Protein AF-A0A2U1PI15-F1 (afdb_monomer_lite)

Foldseek 3Di:
DDDPPPPPQDFDDDDVVNVVVCQPLPDAPVRVCVVNVHDPVQVVVVCVVVVNQWGQHPVSDIWGPLPDQDWAWEQAPVVRDIDIDTLRDFPVRVVVVCCVVVVNDPQQKWKWFQDPPNVVGTDTDDHSSSSSVQQNVCVVVVRYTYIHIDGHDPPDGPLGDDLLVVDDLVLVVVVQPLPAAPVRSCVVSVDDLVSVLVSCVVSVNQWGQHNVRDIFGSDFDQFWEWEAEPPLRDTDTDGSRDDPVRVQVVVCVVVVHRPPPGDDFPFPFDFDPPDDPGIYTYTHGPDDDPDPVVVVVSVVVVVD

Secondary structure (DSSP, 8-state):
---------PPP---HHHHHHHTTTTS-HHHHHHHHT--HHHHHHHHHHTT--EEE-TTS-EEE-SS---EEEEEETTTTEEEEEETTS-HHHHHHHHHHHHTPPTTSEEEEEE-SSTTT-EEE--SHHHHHHHHHHHHTTTSEEEEEEEEPPTT--TT-SSSGGG--HHHHHHHTTTTS-HHHHHHHTT--HHHHHHHHHHTT--EEE-TTS-EEESS--S-EEEEEETTTTEEEEEETTS-HHHHHHHHHHHHTS-----S----EEEEE--SSSSEEEEEE-----S-TTHHHHHHHTT--

Sequence (304 aa):
MQSWMEQVSSPLPFTIEEIKKLNNWSVTFEEALALFNVDSSRLKLKLREYGISAWKGPNGSLVSWVDGDYDITIYLKGMQKRFVVKATHSFEDVIHMLEKQLNLSPGCYKLTTKHLIRRVGKVRVMTARDWDYAVWLSKMRGYIVILHLEVLAPGQTADGGNSTKRITKQRILSLNNGSVTFEQARASFNVDLSTFKARLEQLNIFVWKEVDGSLVRIHGGDYKLNVIIKDSGLSWAVRGTTAFEDFSRMLEKKLECHLDFMHGCEWHFAVSLAKLRGYCVILYLKLYGEDAHDKRRIKKRKRA

Radius of gyration: 23.19 Å; chains: 1; bounding box: 53×52×76 Å

Structure (mmCIF, N/CA/C/O backbone):
data_AF-A0A2U1PI15-F1
#
_entry.id   AF-A0A2U1PI15-F1
#
loop_
_atom_site.group_PDB
_atom_site.id
_atom_site.type_symbol
_atom_site.label_atom_id
_atom_site.label_alt_id
_atom_site.label_comp_id
_atom_site.label_asym_id
_atom_site.label_entity_id
_atom_site.label_seq_id
_atom_site.pdbx_PDB_ins_code
_atom_site.Cartn_x
_atom_site.Cartn_y
_atom_site.Cartn_z
_atom_site.occupancy
_atom_site.B_iso_or_equiv
_atom_site.auth_seq_id
_atom_site.auth_comp_id
_atom_site.auth_asym_id
_atom_site.auth_atom_id
_atom_site.pdbx_PDB_model_num
ATOM 1 N N . MET A 1 1 ? -6.680 11.940 -52.303 1.00 39.09 1 MET A N 1
ATOM 2 C CA . MET A 1 1 ? -5.747 11.007 -51.635 1.00 39.09 1 MET A CA 1
ATOM 3 C C . MET A 1 1 ? -5.105 11.746 -50.472 1.00 39.09 1 MET A C 1
ATOM 5 O O . MET A 1 1 ? -4.216 12.552 -50.698 1.00 39.09 1 MET A O 1
ATOM 9 N N . GLN A 1 2 ? -5.626 11.569 -49.255 1.00 37.19 2 GLN A N 1
ATOM 10 C CA . GLN A 1 2 ? -5.011 12.112 -48.040 1.00 37.19 2 GLN A CA 1
ATOM 11 C C . GLN A 1 2 ? -3.961 11.114 -47.553 1.00 37.19 2 GLN A C 1
ATOM 13 O O . GLN A 1 2 ? -4.286 9.982 -47.205 1.00 37.19 2 GLN A O 1
ATOM 18 N N . SER A 1 3 ? -2.703 11.546 -47.602 1.00 40.72 3 SER A N 1
ATOM 19 C CA . SER A 1 3 ? -1.546 10.839 -47.065 1.00 40.72 3 SER A CA 1
ATOM 20 C C . SER A 1 3 ? -1.710 10.681 -45.555 1.00 40.72 3 SER A C 1
ATOM 22 O O . SER A 1 3 ? -1.619 11.664 -44.822 1.00 40.72 3 SER A O 1
ATOM 24 N N . TRP A 1 4 ? -1.947 9.455 -45.091 1.00 42.22 4 TRP A N 1
ATOM 25 C CA . TRP A 1 4 ? -1.756 9.091 -43.692 1.00 42.22 4 TRP A CA 1
ATOM 26 C C . TRP A 1 4 ? -0.255 9.171 -43.414 1.00 42.22 4 TRP A C 1
ATOM 28 O O . TRP A 1 4 ? 0.495 8.265 -43.762 1.00 42.22 4 TRP A O 1
ATOM 38 N N . MET A 1 5 ? 0.202 10.294 -42.858 1.00 36.72 5 MET A N 1
ATOM 39 C CA . MET A 1 5 ? 1.507 10.328 -42.210 1.00 36.72 5 MET A CA 1
ATOM 40 C C . MET A 1 5 ? 1.430 9.380 -41.016 1.00 36.72 5 MET A C 1
ATOM 42 O O . MET A 1 5 ? 0.769 9.684 -40.023 1.00 36.72 5 MET A O 1
ATOM 46 N N . GLU A 1 6 ? 2.077 8.222 -41.129 1.00 44.31 6 GLU A N 1
ATOM 47 C CA . GLU A 1 6 ? 2.418 7.398 -39.976 1.00 44.31 6 GLU A CA 1
ATOM 48 C C . GLU A 1 6 ? 3.235 8.271 -39.021 1.00 44.31 6 GLU A C 1
ATOM 50 O O . GLU A 1 6 ? 4.392 8.610 -39.275 1.00 44.31 6 GLU A O 1
ATOM 55 N N . GLN A 1 7 ? 2.594 8.705 -37.937 1.00 47.34 7 GLN A N 1
ATOM 56 C CA . GLN A 1 7 ? 3.270 9.361 -36.832 1.00 47.34 7 GLN A CA 1
ATOM 57 C C . GLN A 1 7 ? 4.227 8.331 -36.234 1.00 47.34 7 GLN A C 1
ATOM 59 O O . GLN A 1 7 ? 3.814 7.410 -35.528 1.00 47.34 7 GLN A O 1
ATOM 64 N N . VAL A 1 8 ? 5.509 8.464 -36.566 1.00 42.81 8 VAL A N 1
ATOM 65 C CA . VAL A 1 8 ? 6.587 7.662 -35.994 1.00 42.81 8 VAL A CA 1
ATOM 66 C C . VAL A 1 8 ? 6.530 7.852 -34.479 1.00 42.81 8 VAL A C 1
ATOM 68 O O . VAL A 1 8 ? 6.823 8.930 -33.960 1.00 42.81 8 VAL A O 1
ATOM 71 N N . SER A 1 9 ? 6.062 6.822 -33.771 1.00 50.81 9 SER A N 1
ATOM 72 C CA . SER A 1 9 ? 5.979 6.812 -32.314 1.00 50.81 9 SER A CA 1
ATOM 73 C C . SER A 1 9 ? 7.399 6.924 -31.772 1.00 50.81 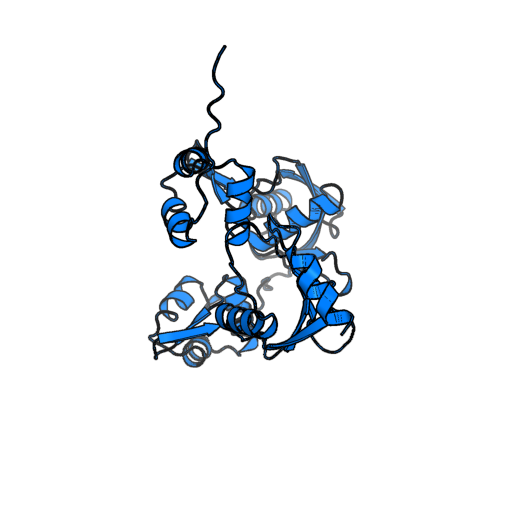9 SER A C 1
ATOM 75 O O . SER A 1 9 ? 8.188 5.986 -31.878 1.00 50.81 9 SER A O 1
ATOM 77 N N . SER A 1 10 ? 7.735 8.107 -31.256 1.00 48.97 10 SER A N 1
ATOM 78 C CA . SER A 1 10 ? 9.040 8.376 -30.659 1.00 48.97 10 SER A CA 1
ATOM 79 C C . SER A 1 10 ? 9.301 7.363 -29.536 1.00 48.97 10 SER A C 1
ATOM 81 O O . SER A 1 10 ? 8.373 7.048 -28.779 1.00 48.97 10 SER A O 1
ATOM 83 N N . PRO A 1 11 ? 10.518 6.807 -29.420 1.00 54.34 11 PRO A N 1
ATOM 84 C CA . PRO A 1 11 ? 10.806 5.823 -28.394 1.00 54.34 11 PRO A CA 1
ATOM 85 C C . PRO A 1 11 ? 10.680 6.496 -27.028 1.00 54.34 11 PRO A C 1
ATOM 87 O O . PRO A 1 11 ? 11.233 7.568 -26.803 1.00 54.34 11 PRO A O 1
ATOM 90 N N . LEU A 1 12 ? 9.928 5.873 -26.121 1.00 63.03 12 LEU A N 1
ATOM 91 C CA . LEU A 1 12 ? 9.906 6.260 -24.716 1.00 63.03 12 LEU A CA 1
ATOM 92 C C . LEU A 1 12 ? 11.311 6.056 -24.113 1.00 63.03 12 LEU A C 1
ATOM 94 O O . LEU A 1 12 ? 11.814 4.928 -24.140 1.00 63.03 12 LEU A O 1
ATOM 98 N N . PRO A 1 13 ? 11.888 7.090 -23.477 1.00 55.44 13 PRO A N 1
ATOM 99 C CA . PRO A 1 13 ? 12.492 6.864 -22.176 1.00 55.44 13 PRO A CA 1
ATOM 100 C C . PRO A 1 13 ? 12.169 8.028 -21.239 1.00 55.44 13 PRO A C 1
ATOM 102 O O . PRO A 1 13 ? 12.975 8.938 -21.082 1.00 55.44 13 PRO A O 1
ATOM 105 N N . PHE A 1 14 ? 11.005 8.001 -20.588 1.00 67.81 14 PHE A N 1
ATOM 106 C CA . PHE A 1 14 ? 10.807 8.894 -19.446 1.00 67.81 14 PHE A CA 1
ATOM 107 C C . PHE A 1 14 ? 11.417 8.236 -18.225 1.00 67.81 14 PHE A C 1
ATOM 109 O O . PHE A 1 14 ? 11.016 7.145 -17.809 1.00 67.81 14 PHE A O 1
ATOM 116 N N . THR A 1 15 ? 12.413 8.899 -17.662 1.00 81.38 15 THR A N 1
ATOM 117 C CA . THR A 1 15 ? 12.935 8.549 -16.348 1.00 81.38 15 THR A CA 1
ATOM 118 C C . THR A 1 15 ? 11.828 8.725 -15.306 1.00 81.38 15 THR A C 1
ATOM 120 O O . THR A 1 15 ? 10.914 9.545 -15.455 1.00 81.38 15 THR A O 1
ATOM 123 N N . ILE A 1 16 ? 11.889 7.957 -14.217 1.00 81.25 16 ILE A N 1
ATOM 124 C CA . ILE A 1 16 ? 10.930 8.110 -13.114 1.00 81.25 16 ILE A CA 1
ATOM 125 C C . ILE A 1 16 ? 10.986 9.537 -12.530 1.00 81.25 16 ILE A C 1
ATOM 127 O O . ILE A 1 16 ? 9.988 10.041 -12.022 1.00 81.25 16 ILE A O 1
ATOM 131 N N . GLU A 1 17 ? 12.121 10.216 -12.659 1.00 82.00 17 GLU A N 1
ATOM 132 C CA . GLU A 1 17 ? 12.396 11.589 -12.247 1.00 82.00 17 GLU A CA 1
ATOM 133 C C . GLU A 1 17 ? 11.606 12.602 -13.073 1.00 82.00 17 GLU A C 1
ATOM 135 O O . GLU A 1 17 ? 10.986 13.491 -12.493 1.00 82.00 17 GLU A O 1
ATOM 140 N N . GLU A 1 18 ? 11.558 12.455 -14.398 1.00 83.38 18 GLU A N 1
ATOM 141 C CA . GLU A 1 18 ? 10.740 13.309 -15.269 1.00 83.38 18 GLU A CA 1
ATOM 142 C C . GLU A 1 18 ? 9.254 13.133 -14.971 1.00 83.38 18 GLU A C 1
ATOM 144 O O . GLU A 1 18 ? 8.531 14.117 -14.798 1.00 83.38 18 GLU A O 1
ATOM 149 N N . ILE A 1 19 ? 8.810 11.883 -14.811 1.00 84.44 19 ILE A N 1
ATOM 150 C CA . ILE A 1 19 ? 7.422 11.583 -14.452 1.00 84.44 19 ILE A CA 1
ATOM 151 C C . ILE A 1 19 ? 7.078 12.165 -13.081 1.00 84.44 19 ILE A C 1
ATOM 153 O O . ILE A 1 19 ? 6.031 12.787 -12.929 1.00 84.44 19 ILE A O 1
ATOM 157 N N . LYS A 1 20 ? 7.9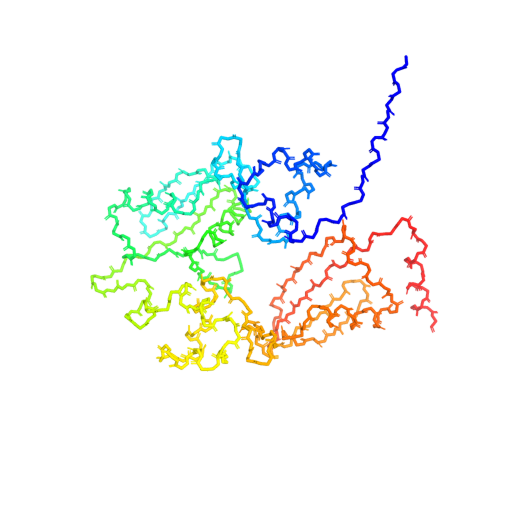49 12.023 -12.077 1.00 80.88 20 LYS A N 1
ATOM 158 C CA . LYS A 1 20 ? 7.741 12.622 -10.748 1.00 80.88 20 LYS A CA 1
ATOM 159 C C . LYS A 1 20 ? 7.744 14.146 -10.791 1.00 80.88 20 LYS A C 1
ATOM 161 O O . LYS A 1 20 ? 6.962 14.763 -10.074 1.00 80.88 20 LYS A O 1
ATOM 166 N N . LYS A 1 21 ? 8.605 14.749 -11.616 1.00 82.31 21 LYS A N 1
ATOM 167 C CA . LYS A 1 21 ? 8.678 16.202 -11.791 1.00 82.31 21 LYS A CA 1
ATOM 168 C C . LYS A 1 21 ? 7.396 16.749 -12.411 1.00 82.31 21 LYS A C 1
ATOM 170 O O . LYS A 1 21 ? 6.957 17.812 -11.999 1.00 82.31 21 LYS A O 1
ATOM 175 N N . LEU A 1 22 ? 6.785 16.022 -13.344 1.00 80.88 22 LEU A N 1
ATOM 176 C CA . LEU A 1 22 ? 5.511 16.397 -13.969 1.00 80.88 22 LEU A CA 1
ATOM 177 C C . LEU A 1 22 ? 4.304 16.071 -13.079 1.00 80.88 22 LEU A C 1
ATOM 179 O O . LEU A 1 22 ? 3.357 16.851 -13.002 1.00 80.88 22 LEU A O 1
ATOM 183 N N . ASN A 1 23 ? 4.378 14.981 -12.311 1.00 76.75 23 ASN A N 1
ATOM 184 C CA . ASN A 1 23 ? 3.378 14.608 -11.309 1.00 76.75 23 ASN A CA 1
ATOM 185 C C . ASN A 1 23 ? 3.493 15.428 -10.002 1.00 76.75 23 ASN A C 1
ATOM 187 O O . ASN A 1 23 ? 3.008 15.025 -8.945 1.00 76.75 23 ASN A O 1
ATOM 191 N N . ASN A 1 24 ? 4.111 16.611 -10.060 1.00 77.31 24 ASN A N 1
ATOM 192 C CA . ASN A 1 24 ? 4.087 17.621 -9.001 1.00 77.31 24 ASN A CA 1
ATOM 193 C C . ASN A 1 24 ? 2.820 18.501 -9.065 1.00 77.31 24 ASN A C 1
ATOM 195 O O . ASN A 1 24 ? 2.825 19.620 -8.559 1.00 77.31 24 ASN A O 1
ATOM 199 N N . TRP A 1 25 ? 1.747 17.992 -9.683 1.00 75.06 25 TRP A N 1
ATOM 200 C CA . TRP A 1 25 ? 0.457 18.666 -9.834 1.00 75.06 25 TRP A CA 1
ATOM 201 C C . TRP A 1 25 ? 0.492 19.896 -10.755 1.00 75.06 25 TRP A C 1
ATOM 203 O O . TRP A 1 25 ? -0.456 20.686 -10.768 1.00 75.06 25 TRP A O 1
ATOM 213 N N . SER A 1 26 ? 1.548 20.070 -11.551 1.00 79.31 26 SER A N 1
ATOM 214 C CA . SER A 1 26 ? 1.600 21.133 -12.562 1.00 79.31 26 SER A CA 1
ATOM 215 C C . SER A 1 26 ? 0.871 20.755 -13.850 1.00 79.31 26 SER A C 1
ATOM 217 O O . SER A 1 26 ? 0.233 21.621 -14.436 1.00 79.31 26 SER A O 1
ATOM 219 N N . VAL A 1 27 ? 0.882 19.473 -14.228 1.00 86.81 27 VAL A N 1
ATOM 220 C CA . VAL A 1 27 ? 0.386 18.993 -15.527 1.00 86.81 27 VAL A CA 1
ATOM 221 C C . VAL A 1 27 ? -0.753 17.991 -15.338 1.00 86.81 27 VAL A C 1
ATOM 223 O O . VAL A 1 27 ? -0.672 17.093 -14.496 1.00 86.81 27 VAL A O 1
ATOM 226 N N . THR A 1 28 ? -1.826 18.144 -16.108 1.00 89.31 28 THR A N 1
ATOM 227 C CA . THR A 1 28 ? -2.944 17.191 -16.177 1.00 89.31 28 THR A CA 1
ATOM 228 C C . THR A 1 28 ? -2.539 15.911 -16.908 1.00 89.31 28 THR A C 1
ATOM 230 O O . THR A 1 28 ? -1.503 15.845 -17.567 1.00 89.31 28 THR A O 1
ATOM 233 N N . PHE A 1 29 ? -3.323 14.845 -16.785 1.00 85.62 29 PHE A N 1
ATOM 234 C CA . PHE A 1 29 ? -2.990 13.591 -17.460 1.00 85.62 29 PHE A CA 1
ATOM 235 C C . PHE A 1 29 ? -3.085 13.715 -18.984 1.00 85.62 29 PHE A C 1
ATOM 237 O O . PHE A 1 29 ? -2.236 13.192 -19.696 1.00 85.62 29 PHE A O 1
ATOM 244 N N . GLU A 1 30 ? -4.069 14.456 -19.486 1.00 87.31 30 GLU A N 1
ATOM 245 C CA . GLU A 1 30 ? -4.261 14.732 -20.909 1.00 87.31 30 GLU A CA 1
ATOM 246 C C . GLU A 1 30 ? -3.097 15.546 -21.488 1.00 87.31 30 GLU A C 1
ATOM 248 O O . GLU A 1 30 ? -2.573 15.207 -22.550 1.00 87.31 30 GLU A O 1
ATOM 253 N N . GLU A 1 31 ? -2.630 16.566 -20.763 1.00 89.12 31 GLU A N 1
ATOM 254 C CA . GLU A 1 31 ? -1.425 17.312 -21.139 1.00 89.12 31 GLU A CA 1
ATOM 255 C C . GLU A 1 31 ? -0.186 16.415 -21.116 1.00 89.12 31 GLU A C 1
ATOM 257 O O . GLU A 1 31 ? 0.644 16.509 -22.014 1.00 89.12 31 GLU A O 1
ATOM 262 N N . ALA A 1 32 ? -0.067 15.509 -20.140 1.00 87.38 32 ALA A N 1
ATOM 263 C CA . ALA A 1 32 ? 1.028 14.547 -20.103 1.00 87.38 32 ALA A CA 1
ATOM 264 C C . ALA A 1 32 ? 1.000 13.612 -21.325 1.00 87.38 32 ALA A C 1
ATOM 266 O O . ALA A 1 32 ? 2.039 13.394 -21.940 1.00 87.38 32 ALA A O 1
ATOM 267 N N . LEU A 1 33 ? -0.172 13.111 -21.739 1.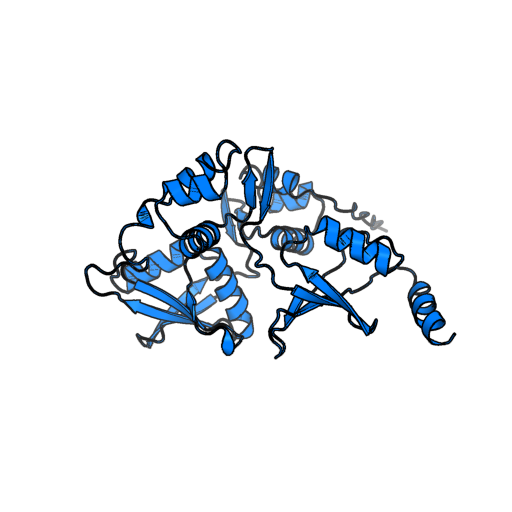00 87.00 33 LEU A N 1
ATOM 268 C CA . LEU A 1 33 ? -0.303 12.305 -22.962 1.00 87.00 33 LEU A CA 1
ATOM 269 C C . LEU A 1 33 ? 0.167 13.065 -24.204 1.00 87.00 33 LEU A C 1
ATOM 271 O O . LEU A 1 33 ? 0.910 12.509 -25.013 1.00 87.00 33 LEU A O 1
ATOM 275 N N . ALA A 1 34 ? -0.236 14.332 -24.329 1.00 87.69 34 ALA A N 1
ATOM 276 C CA . ALA A 1 34 ? 0.156 15.190 -25.442 1.00 87.69 34 ALA A CA 1
ATOM 277 C C . ALA A 1 34 ? 1.662 15.498 -25.430 1.00 87.69 34 ALA A C 1
ATOM 279 O O . ALA A 1 34 ? 2.324 15.347 -26.454 1.00 87.69 34 ALA A O 1
ATOM 280 N N . LEU A 1 35 ? 2.215 15.864 -24.268 1.00 86.38 35 LEU A N 1
ATOM 281 C CA . LEU A 1 35 ? 3.644 16.148 -24.083 1.00 86.38 35 LEU A CA 1
ATOM 282 C C . LEU A 1 35 ? 4.517 14.946 -24.434 1.00 86.38 35 LEU A C 1
ATOM 284 O O . LEU A 1 35 ? 5.596 15.096 -24.999 1.00 86.38 35 LEU A O 1
ATOM 288 N N . PHE A 1 36 ? 4.046 13.755 -24.087 1.00 82.94 36 PHE A N 1
ATOM 289 C CA . PHE A 1 36 ? 4.782 12.520 -24.295 1.00 82.94 36 PHE A CA 1
ATOM 290 C C . PHE A 1 36 ? 4.509 11.866 -25.647 1.00 82.94 36 PHE A C 1
ATOM 292 O O . PHE A 1 36 ? 5.226 10.939 -26.014 1.00 82.94 36 PHE A O 1
ATOM 299 N N . ASN A 1 37 ? 3.504 12.338 -26.387 1.00 86.12 37 ASN A N 1
ATOM 300 C CA . ASN A 1 37 ? 3.049 11.737 -27.637 1.00 86.12 37 ASN A CA 1
ATOM 301 C C . ASN A 1 37 ? 2.824 10.214 -27.505 1.00 86.12 37 ASN A C 1
ATOM 303 O O . ASN A 1 37 ? 3.275 9.413 -28.329 1.00 86.12 37 ASN A O 1
ATOM 307 N N . VAL A 1 38 ? 2.159 9.806 -26.419 1.00 85.00 38 VAL A N 1
ATOM 308 C CA . VAL A 1 38 ? 1.815 8.406 -26.132 1.00 85.00 38 VAL A CA 1
ATOM 309 C C . VAL A 1 38 ? 0.320 8.261 -25.906 1.00 85.00 38 VAL A C 1
ATOM 311 O O . VAL A 1 38 ? -0.351 9.173 -25.425 1.00 85.00 38 VAL A O 1
ATOM 314 N N . ASP A 1 39 ? -0.207 7.078 -26.202 1.00 86.31 39 ASP A N 1
ATOM 315 C CA . ASP A 1 39 ? -1.579 6.752 -25.848 1.00 86.31 39 ASP A CA 1
ATOM 316 C C . ASP A 1 39 ? -1.752 6.536 -24.330 1.00 86.31 39 ASP A C 1
ATOM 318 O O . ASP A 1 39 ? -0.805 6.278 -23.573 1.00 86.31 39 ASP A O 1
ATOM 322 N N . SER A 1 40 ? -3.011 6.613 -23.887 1.00 82.62 40 SER A N 1
ATOM 323 C CA . SER A 1 40 ? -3.392 6.454 -22.479 1.00 82.62 40 SER A CA 1
ATOM 324 C C . SER A 1 40 ? -2.927 5.130 -21.872 1.00 82.62 40 SER A C 1
ATOM 326 O O . SER A 1 40 ? -2.543 5.093 -20.701 1.00 82.62 40 SER A O 1
ATOM 328 N N . SER A 1 41 ? -2.948 4.044 -22.645 1.00 78.19 41 SER A N 1
ATOM 329 C CA . SER A 1 41 ? -2.618 2.702 -22.162 1.00 78.19 41 SER A CA 1
ATOM 330 C C . SER A 1 41 ? -1.124 2.577 -21.876 1.00 78.19 41 SER A C 1
ATOM 332 O O . SER A 1 41 ? -0.748 2.078 -20.812 1.00 78.19 41 SER A O 1
ATOM 334 N N . ARG A 1 42 ? -0.277 3.089 -22.778 1.00 81.06 42 ARG A N 1
ATOM 335 C CA . ARG A 1 42 ? 1.183 3.129 -22.614 1.00 81.06 42 ARG A CA 1
ATOM 336 C C . ARG A 1 42 ? 1.606 3.962 -21.410 1.00 81.06 42 ARG A C 1
ATOM 338 O O . ARG A 1 42 ? 2.394 3.477 -20.596 1.00 81.06 42 ARG A O 1
ATOM 345 N N . LEU A 1 43 ? 1.055 5.169 -21.245 1.00 84.88 43 LEU A N 1
ATOM 346 C CA . LEU A 1 43 ? 1.382 6.002 -20.084 1.00 84.88 43 LEU A CA 1
ATOM 347 C C . LEU A 1 43 ? 0.936 5.327 -18.779 1.00 84.88 43 LEU A C 1
ATOM 349 O O . LEU A 1 43 ? 1.737 5.194 -17.859 1.00 84.88 43 LEU A O 1
ATOM 353 N N . LYS A 1 44 ? -0.297 4.805 -18.707 1.00 81.06 44 LYS A N 1
ATOM 354 C CA . LYS A 1 44 ? -0.802 4.085 -17.518 1.00 81.06 44 LYS A CA 1
ATOM 355 C C . LYS A 1 44 ? 0.045 2.873 -17.147 1.00 81.06 44 LYS A C 1
ATOM 357 O O . LYS A 1 44 ? 0.227 2.598 -15.961 1.00 81.06 44 LYS A O 1
ATOM 362 N N . LEU A 1 45 ? 0.545 2.131 -18.135 1.00 77.75 45 LEU A N 1
ATOM 363 C CA . LEU A 1 45 ? 1.449 1.008 -17.894 1.00 77.75 45 LEU A CA 1
ATOM 364 C C . LEU A 1 45 ? 2.733 1.488 -17.204 1.00 77.75 45 LEU A C 1
ATOM 366 O O . LEU A 1 45 ? 3.089 0.956 -16.155 1.00 77.75 45 LEU A O 1
ATOM 370 N N . LYS A 1 46 ? 3.353 2.559 -17.714 1.00 82.25 46 LYS A N 1
ATOM 371 C CA . LYS A 1 46 ? 4.546 3.169 -17.107 1.00 82.25 46 LYS A CA 1
ATOM 372 C C . LYS A 1 46 ? 4.296 3.714 -15.705 1.00 82.25 46 LYS A C 1
ATOM 374 O O . LYS A 1 46 ? 5.090 3.478 -14.800 1.00 82.25 46 LYS A O 1
ATOM 379 N N . LEU A 1 47 ? 3.169 4.388 -15.483 1.00 83.38 47 LEU A N 1
ATOM 380 C CA . LEU A 1 47 ? 2.803 4.867 -14.148 1.00 83.38 47 LEU A CA 1
ATOM 381 C C . LEU A 1 47 ? 2.663 3.711 -13.150 1.00 83.38 47 LEU A C 1
ATOM 383 O O . LEU A 1 47 ? 3.171 3.806 -12.033 1.00 83.38 47 LEU A O 1
ATOM 387 N N . ARG A 1 48 ? 2.070 2.585 -13.571 1.00 74.62 48 ARG A N 1
ATOM 388 C CA . ARG A 1 48 ? 1.992 1.364 -12.754 1.00 74.62 48 ARG A CA 1
ATOM 389 C C . ARG A 1 48 ? 3.359 0.772 -12.438 1.00 74.62 48 ARG A C 1
ATOM 391 O O . ARG A 1 48 ? 3.579 0.405 -11.286 1.00 74.62 48 ARG A O 1
ATOM 398 N N . GLU A 1 49 ? 4.272 0.715 -13.408 1.00 75.31 49 GLU A N 1
ATOM 399 C CA . GLU A 1 49 ? 5.659 0.270 -13.180 1.00 75.31 49 GLU A CA 1
ATOM 400 C C . GLU A 1 49 ? 6.342 1.096 -12.080 1.00 75.31 49 GLU A C 1
ATOM 402 O O . GLU A 1 49 ? 7.059 0.550 -11.242 1.00 75.31 49 GLU A O 1
ATOM 407 N N . TYR A 1 50 ? 6.055 2.398 -12.023 1.00 80.56 50 TYR A N 1
ATOM 408 C CA . TYR A 1 50 ? 6.588 3.305 -11.006 1.00 80.56 50 TYR A CA 1
ATOM 409 C C . TYR A 1 50 ? 5.756 3.382 -9.717 1.00 80.56 50 TYR A C 1
ATOM 411 O O . TYR A 1 50 ? 6.092 4.152 -8.815 1.00 80.56 50 TYR A O 1
ATOM 419 N N . GLY A 1 51 ? 4.688 2.587 -9.595 1.00 74.25 51 GLY A N 1
ATOM 420 C CA . GLY A 1 51 ? 3.802 2.593 -8.430 1.00 74.25 51 GLY A CA 1
ATOM 421 C C . GLY A 1 51 ? 3.021 3.900 -8.253 1.00 74.25 51 GLY A C 1
ATOM 422 O O . GLY A 1 51 ? 2.660 4.246 -7.128 1.00 74.25 51 GLY A O 1
ATOM 423 N N . ILE A 1 52 ? 2.789 4.631 -9.345 1.00 78.88 52 ILE A N 1
ATOM 424 C CA . ILE A 1 52 ? 1.998 5.860 -9.399 1.00 78.88 52 ILE A CA 1
ATOM 425 C C . ILE A 1 52 ? 0.569 5.475 -9.797 1.00 78.88 52 ILE A C 1
ATOM 427 O O . ILE A 1 52 ? 0.321 5.101 -10.941 1.00 78.88 52 ILE A O 1
ATOM 431 N N . SER A 1 53 ? -0.374 5.547 -8.854 1.00 76.12 53 SER A N 1
ATOM 432 C CA . SER A 1 53 ? -1.782 5.186 -9.095 1.00 76.12 53 SER A CA 1
ATOM 433 C C . SER A 1 53 ? -2.702 6.376 -9.367 1.00 76.12 53 SER A C 1
ATOM 435 O O . SER A 1 53 ? -3.827 6.176 -9.822 1.00 76.12 53 SER A O 1
ATOM 437 N N . ALA A 1 54 ? -2.224 7.606 -9.169 1.00 79.88 54 ALA A N 1
ATOM 438 C CA . ALA A 1 54 ? -3.015 8.814 -9.367 1.00 79.88 54 ALA A CA 1
ATOM 439 C C . ALA A 1 54 ? -2.243 9.925 -10.092 1.00 79.88 54 ALA A C 1
ATOM 441 O O . ALA A 1 54 ? -1.016 10.015 -9.990 1.00 79.88 54 ALA A O 1
ATOM 442 N N . TRP A 1 55 ? -2.985 10.767 -10.814 1.00 85.88 55 TRP A N 1
ATOM 443 C CA . TRP A 1 55 ? -2.486 11.950 -11.521 1.00 85.88 55 TRP A CA 1
ATOM 444 C C . TRP A 1 55 ? -3.495 13.096 -11.401 1.00 85.88 55 TRP A C 1
ATOM 446 O O . TRP A 1 55 ? -4.668 12.868 -11.112 1.00 85.88 55 TRP A O 1
ATOM 456 N N . LYS A 1 56 ? -3.066 14.334 -11.639 1.00 82.19 56 LYS A N 1
ATOM 457 C CA . LYS A 1 56 ? -3.969 15.488 -11.694 1.00 82.19 56 LYS A CA 1
ATOM 458 C C . LYS A 1 56 ? -4.939 15.381 -12.883 1.00 82.19 56 LYS A C 1
ATOM 460 O O . LYS A 1 56 ? -4.520 15.243 -14.028 1.00 82.19 56 LYS A O 1
ATOM 465 N N . GLY A 1 57 ? -6.233 15.453 -12.612 1.00 80.38 57 GLY A N 1
ATOM 466 C CA . GLY A 1 57 ? -7.290 15.522 -13.616 1.00 80.38 57 GLY A CA 1
ATOM 467 C C . GLY A 1 57 ? -7.525 16.940 -14.145 1.00 80.38 57 GLY A C 1
ATOM 468 O O . GLY A 1 57 ? -6.970 17.903 -13.606 1.00 80.38 57 GLY A O 1
ATOM 469 N N . PRO A 1 58 ? -8.404 17.089 -15.149 1.00 75.88 58 PRO A N 1
ATOM 470 C CA . PRO A 1 58 ? -8.657 18.358 -15.838 1.00 75.88 58 PRO A CA 1
ATOM 471 C C . PRO A 1 58 ? -9.159 19.480 -14.914 1.00 75.88 58 PRO A C 1
ATOM 473 O O . PRO A 1 58 ? -8.848 20.645 -15.133 1.00 75.88 58 PRO A O 1
ATOM 476 N N . ASN A 1 59 ? -9.853 19.141 -13.823 1.00 79.69 59 ASN A N 1
ATOM 477 C CA . ASN A 1 59 ? -10.380 20.114 -12.856 1.00 79.69 59 ASN A CA 1
ATOM 478 C C . ASN A 1 59 ? -9.442 20.345 -11.655 1.00 79.69 59 ASN A C 1
ATOM 480 O O . ASN A 1 59 ? -9.855 20.893 -10.637 1.00 79.69 59 ASN A O 1
ATOM 484 N N . GLY A 1 60 ? -8.198 19.859 -11.717 1.00 75.06 60 GLY A N 1
ATOM 485 C CA . GLY A 1 60 ? -7.243 19.920 -10.606 1.00 75.06 60 GLY A CA 1
ATOM 486 C C . GLY A 1 60 ? -7.455 18.871 -9.507 1.00 75.06 60 GLY A C 1
ATOM 487 O O . GLY A 1 60 ? -6.635 18.780 -8.595 1.00 75.06 60 GLY A O 1
ATOM 488 N N . SER A 1 61 ? -8.505 18.052 -9.599 1.00 75.50 61 SER A N 1
ATOM 489 C CA . SER A 1 61 ? -8.739 16.909 -8.710 1.00 75.50 61 SER A CA 1
ATOM 490 C C . SER A 1 61 ? -7.734 15.786 -8.962 1.00 75.50 61 SER A C 1
ATOM 492 O O . SER A 1 61 ? -7.266 15.611 -10.084 1.00 75.50 61 SER A O 1
ATOM 494 N N . LEU A 1 62 ? -7.439 14.965 -7.954 1.00 72.38 62 LEU A N 1
ATOM 495 C CA . LEU A 1 62 ? -6.686 13.729 -8.173 1.00 72.38 62 LEU A CA 1
ATOM 496 C C . LEU A 1 62 ? -7.582 12.700 -8.877 1.00 72.38 62 LEU A C 1
ATOM 498 O O . LEU A 1 62 ? -8.668 12.396 -8.393 1.00 72.38 62 LEU A O 1
ATOM 502 N N . VAL A 1 63 ? -7.125 12.148 -9.997 1.00 67.50 63 VAL A N 1
ATOM 503 C CA . VAL A 1 63 ? -7.784 11.043 -10.701 1.00 67.50 63 VAL A CA 1
ATOM 504 C C . VAL A 1 63 ? -6.944 9.788 -10.502 1.00 67.50 63 VAL A C 1
ATOM 506 O O . VAL A 1 63 ? -5.777 9.738 -10.895 1.00 67.50 63 VAL A O 1
ATOM 509 N N . SER A 1 64 ? -7.539 8.784 -9.859 1.00 69.31 64 SER A N 1
ATOM 510 C CA . SER A 1 64 ? -6.970 7.442 -9.725 1.00 69.31 64 SER A CA 1
ATOM 511 C C . SER A 1 64 ? -7.255 6.630 -10.991 1.00 69.31 64 SER A C 1
ATOM 513 O O . SER A 1 64 ? -8.393 6.574 -11.458 1.00 69.31 64 SER A O 1
ATOM 515 N N . TRP A 1 65 ? -6.235 5.986 -11.564 1.00 67.44 65 TRP A N 1
ATOM 516 C CA . TRP A 1 65 ? -6.342 5.252 -12.837 1.00 67.44 65 TRP A CA 1
ATOM 517 C C . TRP A 1 65 ? -6.547 3.753 -12.647 1.00 67.44 65 TRP A C 1
ATOM 519 O O . TRP A 1 65 ? -6.058 2.952 -13.447 1.00 67.44 65 TRP A O 1
ATOM 529 N N . VAL A 1 66 ? -7.262 3.347 -11.597 1.00 58.28 66 VAL A N 1
ATOM 530 C CA . VAL A 1 66 ? -7.613 1.941 -11.373 1.00 58.28 66 VAL A CA 1
ATOM 531 C C . VAL A 1 66 ? -8.661 1.497 -12.407 1.00 58.28 66 VAL A C 1
ATOM 533 O O . VAL A 1 66 ? -9.835 1.358 -12.107 1.00 58.28 66 VAL A O 1
ATOM 536 N N . ASP A 1 67 ? -8.212 1.298 -13.652 1.00 57.09 67 ASP A N 1
ATOM 537 C CA . ASP A 1 67 ? -8.904 0.801 -14.851 1.00 57.09 67 ASP A CA 1
ATOM 538 C C . ASP A 1 67 ? -10.443 0.762 -14.759 1.00 57.09 67 ASP A C 1
ATOM 540 O O . ASP A 1 67 ? -11.039 -0.315 -14.692 1.00 57.09 67 ASP A O 1
ATOM 544 N N . GLY A 1 68 ? -11.075 1.934 -14.793 1.00 61.62 68 GLY A N 1
ATOM 545 C CA . GLY A 1 68 ? -12.509 2.101 -15.032 1.00 61.62 68 GLY A CA 1
ATOM 546 C C . GLY A 1 68 ? -13.288 2.685 -13.855 1.00 61.62 68 GLY A C 1
ATOM 547 O O . GLY A 1 68 ? -13.054 2.350 -12.699 1.00 61.62 68 GLY A O 1
ATOM 548 N N . ASP A 1 69 ? -14.264 3.532 -14.174 1.00 76.38 69 ASP A N 1
ATOM 549 C CA . ASP A 1 69 ? -15.250 4.048 -13.223 1.00 76.38 69 ASP A CA 1
ATOM 550 C C . ASP A 1 69 ? -16.402 3.048 -13.037 1.00 76.38 69 ASP A C 1
ATOM 552 O O . ASP A 1 69 ? -17.549 3.282 -13.420 1.00 76.38 69 ASP A O 1
ATOM 556 N N . TYR A 1 70 ? -16.077 1.865 -12.521 1.00 82.44 70 TYR A N 1
ATOM 557 C CA . TYR A 1 70 ? -17.068 0.836 -12.218 1.00 82.44 70 TYR A CA 1
ATOM 558 C C . TYR A 1 70 ? -17.452 0.870 -10.743 1.00 82.44 70 TYR A C 1
ATOM 560 O O . TYR A 1 70 ? -16.689 1.291 -9.868 1.00 82.44 70 TYR A O 1
ATOM 568 N N . ASP A 1 71 ? -18.658 0.386 -10.484 1.00 89.62 71 ASP A N 1
ATOM 569 C CA . ASP A 1 71 ? -19.166 0.207 -9.139 1.00 89.62 71 ASP A CA 1
ATOM 570 C C . ASP A 1 71 ? -18.530 -1.034 -8.508 1.00 89.62 71 ASP A C 1
ATOM 572 O O . ASP A 1 71 ? -18.452 -2.108 -9.109 1.00 89.62 71 ASP A O 1
ATOM 576 N N . ILE A 1 72 ? -18.091 -0.886 -7.266 1.00 90.38 72 ILE A N 1
ATOM 577 C CA . ILE A 1 72 ? -17.565 -1.953 -6.430 1.00 90.38 72 ILE A CA 1
ATOM 578 C C . ILE A 1 72 ? -18.526 -2.166 -5.282 1.00 90.38 72 ILE A C 1
ATOM 580 O O . ILE A 1 72 ? -18.838 -1.245 -4.526 1.00 90.38 72 ILE A O 1
ATOM 584 N N . THR A 1 73 ? -18.938 -3.416 -5.096 1.00 92.31 73 THR A N 1
ATOM 585 C CA . THR A 1 73 ? -19.694 -3.795 -3.905 1.00 92.31 73 THR A CA 1
ATOM 586 C C . THR A 1 73 ? -18.730 -4.160 -2.781 1.00 92.31 73 THR A C 1
ATOM 588 O O . THR A 1 73 ? -18.059 -5.194 -2.831 1.00 92.31 73 THR A O 1
ATOM 591 N N . ILE A 1 74 ? -18.684 -3.339 -1.735 1.00 92.56 74 ILE A N 1
ATOM 592 C CA . ILE A 1 74 ? -18.022 -3.661 -0.472 1.00 92.56 74 ILE A CA 1
ATOM 593 C C . ILE A 1 74 ? -18.988 -4.485 0.377 1.00 92.56 74 ILE A C 1
ATOM 595 O O . ILE A 1 74 ? -20.040 -3.999 0.792 1.00 92.56 74 ILE A O 1
ATOM 599 N N . TYR A 1 75 ? -18.615 -5.724 0.687 1.00 92.00 75 TYR A N 1
ATOM 600 C CA . TYR A 1 75 ? -19.350 -6.575 1.618 1.00 92.00 75 TYR A CA 1
ATOM 601 C C . TYR A 1 75 ? -18.630 -6.658 2.963 1.00 92.00 75 TYR A C 1
ATOM 603 O O . TYR A 1 75 ? -17.545 -7.239 3.055 1.00 92.00 75 TYR A O 1
ATOM 611 N N . LEU A 1 76 ? -19.254 -6.119 4.016 1.00 92.44 76 LEU A N 1
ATOM 612 C CA . LEU A 1 76 ? -18.753 -6.196 5.387 1.00 92.44 76 LEU A CA 1
ATOM 613 C C . LEU A 1 76 ? -19.230 -7.484 6.052 1.00 92.44 76 LEU A C 1
ATOM 615 O O . LEU A 1 76 ? -20.302 -7.536 6.657 1.00 92.44 76 LEU A O 1
ATOM 619 N N . LYS A 1 77 ? -18.415 -8.538 5.971 1.00 85.19 77 LYS A N 1
ATOM 620 C CA . LYS A 1 77 ? -18.838 -9.896 6.347 1.00 85.19 77 LYS A CA 1
ATOM 621 C C . LYS A 1 77 ? -19.318 -10.029 7.801 1.00 85.19 77 LYS A C 1
ATOM 623 O O . LYS A 1 77 ? -20.227 -10.808 8.053 1.00 85.19 77 LYS A O 1
ATOM 628 N N . GLY A 1 78 ? -18.724 -9.290 8.742 1.00 84.50 78 GLY A N 1
ATOM 629 C CA . GLY A 1 78 ? -19.102 -9.346 10.163 1.00 84.50 78 GLY A CA 1
ATOM 630 C C . GLY A 1 78 ? -20.456 -8.704 10.478 1.00 84.50 78 GLY A C 1
ATOM 631 O O . GLY A 1 78 ? -21.116 -9.117 11.419 1.00 84.50 78 GLY A O 1
ATOM 632 N N . MET A 1 79 ? -20.886 -7.733 9.669 1.00 88.25 79 MET A N 1
ATOM 633 C CA . MET A 1 79 ? -22.128 -6.978 9.886 1.00 88.25 79 MET A CA 1
ATOM 634 C C . MET A 1 79 ? -23.216 -7.317 8.864 1.00 88.25 79 MET A C 1
ATOM 636 O O . MET A 1 79 ? -24.307 -6.767 8.930 1.00 88.25 79 MET A O 1
ATOM 640 N N . GLN A 1 80 ? -22.893 -8.154 7.872 1.00 90.94 80 GLN A N 1
ATOM 641 C CA . GLN A 1 80 ? -23.745 -8.478 6.724 1.00 90.94 80 GLN A CA 1
ATOM 642 C C . GLN A 1 80 ? -24.242 -7.250 5.931 1.00 90.94 80 GLN A C 1
ATOM 644 O O . GLN A 1 80 ? -25.212 -7.345 5.185 1.00 90.94 80 GLN A O 1
ATOM 649 N N . LYS A 1 81 ? -23.547 -6.109 6.030 1.00 94.00 81 LYS A N 1
ATOM 650 C CA . LYS A 1 81 ? -23.868 -4.876 5.295 1.00 94.00 81 LYS A CA 1
ATOM 651 C C . LYS A 1 81 ? -23.150 -4.814 3.946 1.00 94.00 81 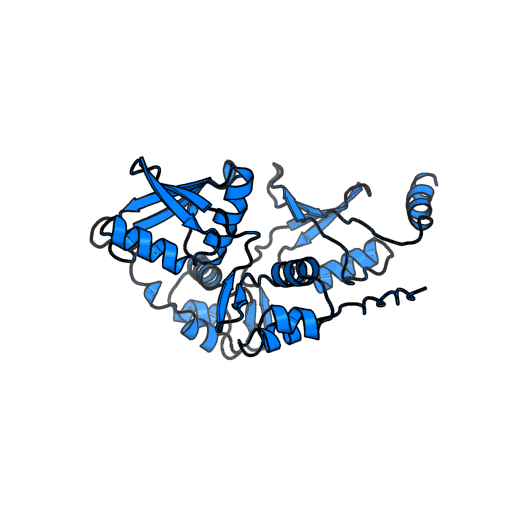LYS A C 1
ATOM 653 O O . LYS A 1 81 ? -22.047 -5.347 3.791 1.00 94.00 81 LYS A O 1
ATOM 658 N N . ARG A 1 82 ? -23.784 -4.150 2.978 1.00 94.94 82 AR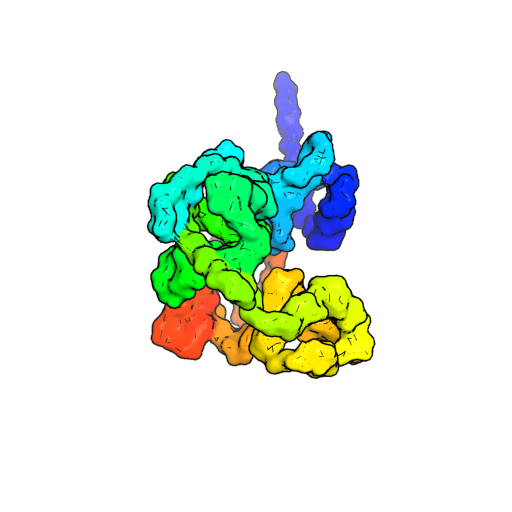G A N 1
ATOM 659 C CA . ARG A 1 82 ? -23.256 -3.900 1.631 1.00 94.94 82 ARG A CA 1
ATOM 660 C C . ARG A 1 82 ? -23.217 -2.404 1.361 1.00 94.94 82 ARG A C 1
ATOM 662 O O . ARG A 1 82 ? -24.169 -1.707 1.691 1.00 94.94 82 ARG A O 1
ATOM 669 N N . PHE A 1 83 ? -22.140 -1.956 0.734 1.00 95.00 83 PHE A N 1
ATOM 670 C CA . PHE A 1 83 ? -21.984 -0.595 0.237 1.00 95.00 83 PHE A CA 1
ATOM 671 C C . PHE A 1 83 ? -21.555 -0.657 -1.220 1.00 95.00 83 PHE A C 1
ATOM 673 O O . PHE A 1 83 ? -20.795 -1.549 -1.593 1.00 95.00 83 PHE A O 1
ATOM 680 N N . VAL A 1 84 ? -22.038 0.279 -2.028 1.00 94.19 84 VAL A N 1
ATOM 681 C CA . VAL A 1 84 ? -21.598 0.445 -3.412 1.00 94.19 84 VAL A CA 1
ATOM 682 C C . VAL A 1 84 ? -20.768 1.716 -3.471 1.00 94.19 84 VAL A C 1
ATOM 684 O O . VAL A 1 84 ? -21.222 2.768 -3.026 1.00 94.19 84 VAL A O 1
ATOM 687 N N . VAL A 1 85 ? -19.538 1.604 -3.963 1.00 93.19 85 VAL A N 1
ATOM 688 C CA . VAL A 1 85 ? -18.616 2.733 -4.139 1.00 93.19 85 VAL A CA 1
ATOM 689 C C . VAL A 1 85 ? -18.038 2.705 -5.541 1.00 93.19 85 VAL A C 1
ATOM 691 O O . VAL A 1 85 ? -17.963 1.639 -6.149 1.00 93.19 85 VAL A O 1
ATOM 694 N N . LYS A 1 86 ? -17.577 3.848 -6.047 1.00 90.12 86 LYS A N 1
ATOM 695 C CA . LYS A 1 86 ? -16.792 3.857 -7.279 1.00 90.12 86 LYS A CA 1
ATOM 696 C C . LYS A 1 86 ? -15.393 3.312 -7.024 1.00 90.12 86 LYS A C 1
ATOM 698 O O . LYS A 1 86 ? -14.787 3.605 -5.995 1.00 90.12 86 LYS A O 1
ATOM 703 N N . ALA A 1 87 ? -14.859 2.565 -7.987 1.00 85.00 87 ALA A N 1
ATOM 704 C CA . ALA A 1 87 ? -13.466 2.116 -7.988 1.00 85.00 87 ALA A CA 1
ATOM 705 C C . ALA A 1 87 ? -12.453 3.268 -7.925 1.00 85.00 87 ALA A C 1
ATOM 707 O O . ALA A 1 87 ? -11.325 3.080 -7.481 1.00 85.00 87 ALA A O 1
ATOM 708 N N . THR A 1 88 ? -12.875 4.448 -8.373 1.00 83.00 88 THR A N 1
ATOM 709 C CA . THR A 1 88 ? -12.102 5.690 -8.399 1.00 83.00 88 THR A CA 1
ATOM 710 C C . THR A 1 88 ? -12.095 6.426 -7.058 1.00 83.00 88 THR A C 1
ATOM 712 O O . THR A 1 88 ? -11.284 7.336 -6.891 1.00 83.00 88 THR A O 1
ATOM 715 N N . HIS A 1 89 ? -12.954 6.052 -6.098 1.00 85.62 89 HIS A N 1
ATOM 716 C CA . HIS A 1 89 ? -12.949 6.667 -4.771 1.00 85.62 89 HIS A CA 1
ATOM 717 C C . HIS A 1 89 ? -11.630 6.393 -4.050 1.00 85.62 89 HIS A C 1
ATOM 719 O O . HIS A 1 89 ? -11.138 5.257 -4.028 1.00 85.62 89 HIS A O 1
ATOM 725 N N . SER A 1 90 ? -11.089 7.441 -3.423 1.00 84.44 90 SER A N 1
ATOM 726 C CA . SER A 1 90 ? -9.901 7.314 -2.588 1.00 84.44 90 SER A CA 1
ATOM 727 C C . SER A 1 90 ? -10.182 6.404 -1.393 1.00 84.44 90 SER A C 1
ATOM 729 O O . SER A 1 90 ? -11.331 6.210 -0.977 1.00 84.44 90 SER A O 1
ATOM 731 N N . PHE A 1 91 ? -9.124 5.832 -0.823 1.00 88.19 91 PHE A N 1
ATOM 732 C CA . PHE A 1 91 ? -9.276 5.024 0.380 1.00 88.19 91 PHE A CA 1
ATOM 733 C C . PHE A 1 91 ? -9.857 5.858 1.526 1.00 88.19 91 PHE A C 1
ATOM 735 O O . PHE A 1 91 ? -10.744 5.390 2.233 1.00 88.19 91 PHE A O 1
ATOM 742 N N . GLU A 1 92 ? -9.414 7.105 1.661 1.00 86.25 92 GLU A N 1
ATOM 743 C CA . GLU A 1 92 ? -9.885 8.068 2.651 1.00 86.25 92 GLU A CA 1
ATOM 744 C C . GLU A 1 92 ? -11.392 8.338 2.520 1.00 86.25 92 GLU A C 1
ATOM 746 O O . GLU A 1 92 ? -12.101 8.302 3.526 1.00 86.25 92 GLU A O 1
ATOM 751 N N . ASP A 1 93 ? -11.905 8.514 1.298 1.00 90.94 93 ASP A N 1
ATOM 752 C CA . ASP A 1 93 ? -13.341 8.721 1.058 1.00 90.94 93 ASP A CA 1
ATOM 753 C C . ASP A 1 93 ? -14.162 7.487 1.442 1.00 90.94 93 ASP A C 1
ATOM 755 O O . ASP A 1 93 ? -15.211 7.591 2.083 1.00 90.94 93 ASP A O 1
ATOM 759 N N . VAL A 1 94 ? -13.675 6.294 1.080 1.00 92.25 94 VAL A N 1
ATOM 760 C CA . VAL A 1 94 ? -14.323 5.023 1.432 1.00 92.25 94 VAL A CA 1
ATOM 761 C C . VAL A 1 94 ? -14.345 4.836 2.947 1.00 92.25 94 VAL A C 1
ATOM 763 O O . VAL A 1 94 ? -15.369 4.438 3.503 1.00 92.25 94 VAL A O 1
ATOM 766 N N . ILE A 1 95 ? -13.243 5.152 3.624 1.00 93.62 95 ILE A N 1
ATOM 767 C CA . ILE A 1 95 ? -13.146 5.119 5.082 1.00 93.62 95 ILE A CA 1
ATOM 768 C C . ILE A 1 95 ? -14.134 6.094 5.718 1.00 93.62 95 ILE A C 1
ATOM 770 O O . ILE A 1 95 ? -14.936 5.676 6.551 1.00 93.62 95 ILE A O 1
ATOM 774 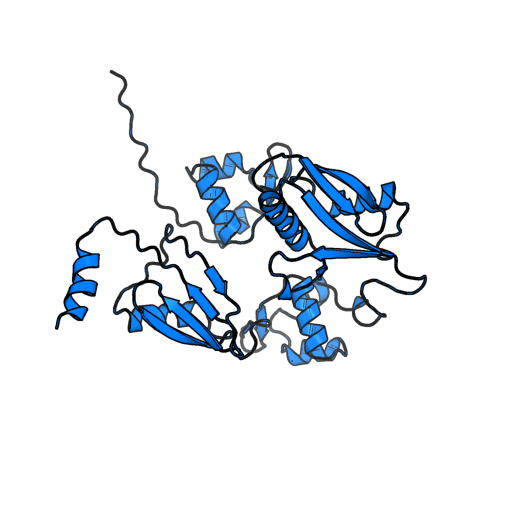N N . HIS A 1 96 ? -14.140 7.354 5.290 1.00 93.19 96 HIS A N 1
ATOM 775 C CA . HIS A 1 96 ? -15.024 8.370 5.851 1.00 93.19 96 HIS A CA 1
ATOM 776 C C . HIS A 1 96 ? -16.504 8.017 5.641 1.00 93.19 96 HIS A C 1
ATOM 778 O O . HIS A 1 96 ? -17.332 8.175 6.542 1.00 93.19 96 HIS A O 1
ATOM 784 N N . MET A 1 97 ? -16.842 7.460 4.474 1.00 96.25 97 MET A N 1
ATOM 785 C CA . MET A 1 97 ? -18.172 6.920 4.202 1.00 96.25 97 MET A CA 1
ATOM 786 C C . MET A 1 97 ? -18.528 5.799 5.186 1.00 96.25 97 MET A C 1
ATOM 788 O O . MET A 1 97 ? -19.613 5.829 5.766 1.00 96.25 97 MET A O 1
ATOM 792 N N . LEU A 1 98 ? -17.647 4.812 5.381 1.00 94.75 98 LEU A N 1
ATOM 793 C CA . LEU A 1 98 ? -17.892 3.708 6.313 1.00 94.75 98 LEU A CA 1
ATOM 794 C C . LEU A 1 98 ? -18.052 4.212 7.751 1.00 94.75 98 LEU A C 1
ATOM 796 O O . LEU A 1 98 ? -18.972 3.777 8.440 1.00 94.75 98 LEU A O 1
ATOM 800 N N . GLU A 1 99 ? -17.209 5.147 8.184 1.00 95.25 99 GLU A N 1
ATOM 801 C CA . GLU A 1 99 ? -17.277 5.766 9.509 1.00 95.25 99 GLU A CA 1
ATOM 802 C C . GLU A 1 99 ? -18.609 6.472 9.735 1.00 95.25 99 GLU A C 1
ATOM 804 O O . GLU A 1 99 ? -19.293 6.197 10.721 1.00 95.25 99 GLU A O 1
ATOM 809 N N . LYS A 1 100 ? -19.034 7.297 8.775 1.00 96.25 100 LYS A N 1
ATOM 810 C CA . LYS A 1 100 ? -20.315 8.004 8.826 1.00 96.25 100 LYS A CA 1
ATOM 811 C C . LYS A 1 100 ? -21.511 7.048 8.819 1.00 96.25 100 LYS A C 1
ATOM 813 O O . LYS A 1 100 ? -22.427 7.206 9.615 1.00 96.25 100 LYS A O 1
ATOM 818 N N . GLN A 1 101 ? -21.523 6.053 7.932 1.00 95.94 101 GLN A N 1
ATOM 819 C CA . GLN A 1 101 ? -22.664 5.138 7.755 1.00 95.94 101 GLN A CA 1
ATOM 820 C C . GLN A 1 101 ? -22.807 4.112 8.887 1.00 95.94 101 GLN A C 1
ATOM 822 O O . GLN A 1 101 ? -23.874 3.520 9.076 1.00 95.94 101 GLN A O 1
ATOM 827 N N . LEU A 1 102 ? -21.724 3.849 9.618 1.00 94.62 102 LEU A N 1
ATOM 828 C CA . LEU A 1 102 ? -21.690 2.878 10.709 1.00 94.62 102 LEU A CA 1
ATOM 829 C C . LEU A 1 102 ? -21.519 3.533 12.084 1.00 94.62 102 LEU A C 1
ATOM 831 O O . LEU A 1 102 ? -21.425 2.802 13.067 1.00 94.62 102 LEU A O 1
ATOM 835 N N . ASN A 1 103 ? -21.499 4.871 12.157 1.00 95.62 103 ASN A N 1
ATOM 836 C CA . ASN A 1 103 ? -21.200 5.645 13.365 1.00 95.62 103 ASN A CA 1
ATOM 837 C C . ASN A 1 103 ? -19.911 5.171 14.064 1.00 95.62 103 ASN A C 1
ATOM 839 O O . ASN A 1 103 ? -19.875 5.002 15.282 1.00 95.62 103 ASN A O 1
ATOM 843 N N . LEU A 1 104 ? -18.855 4.910 13.286 1.00 92.50 104 LEU A N 1
ATOM 844 C CA . LEU A 1 104 ? -17.557 4.490 13.817 1.00 92.50 104 LEU A CA 1
ATOM 845 C C . LEU A 1 104 ? -16.679 5.710 14.076 1.00 92.50 104 LEU A C 1
ATOM 847 O O . LEU A 1 104 ? -16.626 6.635 13.269 1.00 92.50 104 LEU A O 1
ATOM 851 N N . SER A 1 105 ? -15.931 5.678 15.175 1.00 90.31 105 SER A N 1
ATOM 852 C CA . SER A 1 105 ? -14.869 6.652 15.416 1.00 90.31 105 SER A CA 1
ATOM 853 C C . SER A 1 105 ? -13.586 6.253 14.668 1.00 90.31 105 SER A C 1
ATOM 855 O O . SER A 1 105 ? -13.235 5.063 14.663 1.00 90.31 105 SER A O 1
ATOM 857 N N . PRO A 1 106 ? -12.851 7.218 14.084 1.00 88.31 106 PRO A N 1
ATOM 858 C CA . PRO A 1 106 ? -11.581 6.946 13.420 1.00 88.31 106 PRO A CA 1
ATOM 859 C C . PRO A 1 106 ? -10.595 6.187 14.315 1.00 88.31 106 PRO A C 1
ATOM 861 O O . PRO A 1 106 ? -10.346 6.563 15.460 1.00 88.31 106 PRO A O 1
ATOM 864 N N . GLY A 1 107 ? -10.026 5.098 13.790 1.00 84.44 107 GLY A N 1
ATOM 865 C CA . GLY A 1 107 ? -9.033 4.268 14.490 1.00 84.44 107 GLY A CA 1
ATOM 866 C C . GLY A 1 107 ? -9.589 3.257 15.505 1.00 84.44 107 GLY A C 1
ATOM 867 O O . GLY A 1 107 ? -8.815 2.459 16.045 1.00 84.44 107 GLY A O 1
ATOM 868 N N . CYS A 1 108 ? -10.906 3.233 15.734 1.00 88.00 108 CYS A N 1
ATOM 869 C CA . CYS A 1 108 ? -11.584 2.280 16.628 1.00 88.00 108 CYS A CA 1
ATOM 870 C C . CYS A 1 108 ? -12.022 0.985 15.924 1.00 88.00 108 CYS A C 1
ATOM 872 O O . CYS A 1 108 ? -12.847 0.229 16.435 1.00 88.00 108 CYS A O 1
ATOM 874 N N . TYR A 1 109 ? -11.490 0.715 14.736 1.00 90.56 109 TYR A N 1
ATOM 875 C CA . TYR A 1 109 ? -11.804 -0.481 13.970 1.00 90.56 109 TYR A CA 1
ATOM 876 C C . TYR A 1 109 ? -10.604 -0.931 13.139 1.00 90.56 109 TYR A C 1
ATOM 878 O O . TYR A 1 109 ? -9.653 -0.189 12.892 1.00 90.56 109 TYR A O 1
ATOM 886 N N . LYS A 1 110 ? -10.657 -2.182 12.693 1.00 90.50 110 LYS A N 1
ATOM 887 C CA . LYS A 1 110 ? -9.678 -2.801 11.806 1.00 90.50 110 LYS A CA 1
ATOM 888 C C . LYS A 1 110 ? -10.393 -3.320 10.569 1.00 90.50 110 LYS A C 1
ATOM 890 O O . LYS A 1 110 ? -11.323 -4.118 10.676 1.00 90.50 110 LYS A O 1
ATOM 895 N N . LEU A 1 111 ? -9.915 -2.916 9.395 1.00 91.69 111 LEU A N 1
ATOM 896 C CA . LEU A 1 111 ? -10.343 -3.480 8.119 1.00 91.69 111 LEU A CA 1
ATOM 897 C C . LEU A 1 111 ? -9.328 -4.507 7.633 1.00 91.69 111 LEU A C 1
ATOM 899 O O . LEU A 1 111 ? -8.119 -4.268 7.604 1.00 91.69 111 LEU A O 1
ATOM 903 N N . THR A 1 112 ? -9.827 -5.676 7.243 1.00 91.31 112 THR A N 1
ATOM 904 C CA . THR A 1 112 ? -9.013 -6.702 6.588 1.00 91.31 112 THR A CA 1
ATOM 905 C C . THR A 1 112 ? -9.716 -7.269 5.366 1.00 91.31 112 THR A C 1
ATOM 907 O O . THR A 1 112 ? -10.931 -7.438 5.362 1.00 91.31 112 THR A O 1
ATOM 910 N N . THR A 1 113 ? -8.951 -7.616 4.338 1.00 89.19 113 THR A N 1
ATOM 911 C CA . THR A 1 113 ? -9.426 -8.322 3.146 1.00 89.19 113 THR A CA 1
ATOM 912 C C . THR A 1 113 ? -8.823 -9.720 3.089 1.00 89.19 113 THR A C 1
ATOM 914 O O . THR A 1 113 ? -7.718 -9.966 3.581 1.00 89.19 113 THR A O 1
ATOM 917 N N . LYS A 1 114 ? -9.546 -10.680 2.508 1.00 83.19 114 LYS A N 1
ATOM 918 C CA . LYS A 1 114 ? -9.016 -12.033 2.306 1.00 83.19 114 LYS A CA 1
ATOM 919 C C . LYS A 1 114 ? -8.193 -12.073 1.023 1.00 83.19 114 LYS A C 1
ATOM 921 O O . LYS A 1 114 ? -8.753 -11.963 -0.073 1.00 83.19 114 LYS A O 1
ATOM 926 N N . HIS A 1 115 ? -6.897 -12.332 1.170 1.00 75.56 115 HIS A N 1
ATOM 927 C CA . HIS A 1 115 ? -5.978 -12.488 0.048 1.00 75.56 115 HIS A CA 1
ATOM 928 C C . HIS A 1 115 ? -6.414 -13.647 -0.872 1.00 75.56 115 HIS A C 1
ATOM 930 O O . HIS A 1 115 ? -6.997 -14.634 -0.407 1.00 75.56 115 HIS A O 1
ATOM 936 N N . LEU A 1 116 ? -6.155 -13.553 -2.185 1.00 67.00 116 LEU A N 1
ATOM 937 C CA . LEU A 1 116 ? -6.495 -14.631 -3.134 1.00 67.00 116 LEU A CA 1
ATOM 938 C C . LEU A 1 116 ? -5.784 -15.938 -2.779 1.00 67.00 116 LEU A C 1
ATOM 940 O O . LEU A 1 116 ? -6.381 -17.015 -2.786 1.00 67.00 116 LEU A O 1
ATOM 944 N N . ILE A 1 117 ? -4.510 -15.830 -2.413 1.00 69.25 117 ILE A N 1
ATOM 945 C CA . ILE A 1 117 ? -3.728 -16.958 -1.919 1.00 69.25 117 ILE A CA 1
ATOM 946 C C . ILE A 1 117 ? -4.245 -17.317 -0.522 1.00 69.25 117 ILE A C 1
ATOM 948 O O . ILE A 1 117 ? -3.938 -16.627 0.448 1.00 69.25 117 ILE A O 1
ATOM 952 N N . ARG A 1 118 ? -4.994 -18.428 -0.411 1.00 67.88 118 ARG A N 1
ATOM 953 C CA . ARG A 1 118 ? -5.606 -18.909 0.850 1.00 67.88 118 ARG A CA 1
ATOM 954 C C . ARG A 1 118 ? -4.631 -18.954 2.035 1.00 67.88 118 ARG A C 1
ATOM 956 O O . ARG A 1 118 ? -5.071 -18.803 3.167 1.00 67.88 118 ARG A O 1
ATOM 963 N N . ARG A 1 119 ? -3.336 -19.154 1.771 1.00 69.75 119 ARG A N 1
ATOM 964 C CA . ARG A 1 119 ? -2.273 -19.261 2.782 1.00 69.75 119 ARG A CA 1
ATOM 965 C C . ARG A 1 119 ? -1.800 -17.925 3.357 1.00 69.75 119 ARG A C 1
ATOM 967 O O . ARG A 1 119 ? -1.305 -17.923 4.471 1.00 69.75 119 ARG A O 1
ATOM 974 N N . VAL A 1 120 ? -1.956 -16.817 2.627 1.00 70.31 120 VAL A N 1
ATOM 975 C CA . VAL A 1 120 ? -1.568 -15.476 3.115 1.00 70.31 120 VAL A CA 1
ATOM 976 C C . VAL A 1 120 ? -2.544 -14.988 4.194 1.00 70.31 120 VAL A C 1
ATOM 978 O O . VAL A 1 120 ? -2.199 -14.167 5.033 1.00 70.31 120 VAL A O 1
ATOM 981 N N . GLY A 1 121 ? -3.759 -15.544 4.226 1.00 82.81 121 GLY A N 1
ATOM 982 C CA . GLY A 1 121 ? -4.753 -15.218 5.240 1.00 82.81 121 GLY A CA 1
ATOM 983 C C . GLY A 1 121 ? -5.425 -13.867 4.988 1.00 82.81 121 GLY A C 1
ATOM 984 O O . GLY A 1 121 ? -5.771 -13.525 3.852 1.00 82.81 121 GLY A O 1
ATOM 985 N N . LYS A 1 122 ? -5.694 -13.142 6.076 1.00 84.69 122 LYS A N 1
ATOM 986 C CA . LYS A 1 122 ? -6.321 -11.817 6.055 1.00 84.69 122 LYS A CA 1
ATOM 987 C C . LYS A 1 122 ? -5.233 -10.745 6.039 1.00 84.69 122 LYS A C 1
ATOM 989 O O . LYS A 1 122 ? -4.410 -10.707 6.946 1.00 84.69 122 LYS A O 1
ATOM 994 N N . VAL A 1 123 ? -5.272 -9.865 5.047 1.00 83.25 123 VAL A N 1
ATOM 995 C CA . VAL A 1 123 ? -4.367 -8.715 4.925 1.00 83.25 123 VAL A CA 1
ATOM 996 C C . VAL A 1 123 ? -5.095 -7.478 5.431 1.00 83.25 123 VAL A C 1
ATOM 998 O O . VAL A 1 123 ? -6.282 -7.308 5.148 1.00 83.25 123 VAL A O 1
ATOM 1001 N N . ARG A 1 124 ? -4.423 -6.643 6.227 1.00 87.19 124 ARG A N 1
ATOM 1002 C CA . ARG A 1 124 ? -4.983 -5.363 6.679 1.00 87.19 124 ARG A CA 1
ATOM 1003 C C . ARG A 1 124 ? -5.055 -4.387 5.507 1.00 87.19 124 ARG A C 1
ATOM 1005 O O . ARG A 1 124 ? -4.127 -4.329 4.715 1.00 87.19 124 ARG A O 1
ATOM 1012 N N . VAL A 1 125 ? -6.150 -3.639 5.423 1.00 87.69 125 VAL A N 1
ATOM 1013 C CA . VAL A 1 125 ? -6.304 -2.539 4.465 1.00 87.69 125 VAL A CA 1
ATOM 1014 C C . VAL A 1 125 ? -6.154 -1.252 5.261 1.00 87.69 125 VAL A C 1
ATOM 1016 O O . VAL A 1 125 ? -7.061 -0.902 6.012 1.00 87.69 125 VAL A O 1
ATOM 1019 N N . MET A 1 126 ? -4.980 -0.624 5.192 1.00 84.12 126 MET A N 1
ATOM 1020 C CA . MET A 1 126 ? -4.660 0.564 6.002 1.00 84.12 126 MET A CA 1
ATOM 1021 C C . MET A 1 126 ? -4.225 1.756 5.163 1.00 84.12 126 MET A C 1
ATOM 1023 O O . MET A 1 126 ? -4.174 2.871 5.672 1.00 84.12 126 MET A O 1
ATOM 1027 N N . THR A 1 127 ? -3.854 1.519 3.910 1.00 81.31 127 THR A N 1
ATOM 1028 C CA . THR A 1 127 ? -3.292 2.533 3.027 1.00 81.31 127 THR A CA 1
ATOM 1029 C C . THR A 1 127 ? -4.036 2.566 1.698 1.00 81.31 127 THR A C 1
ATOM 1031 O O . THR A 1 127 ? -4.637 1.571 1.287 1.00 81.31 127 THR A O 1
ATOM 1034 N N . ALA A 1 128 ? -3.915 3.687 0.981 1.00 77.06 128 ALA A N 1
ATOM 1035 C CA . ALA A 1 128 ? -4.394 3.813 -0.395 1.00 77.06 128 ALA A CA 1
ATOM 1036 C C . ALA A 1 128 ? -3.875 2.685 -1.304 1.00 77.06 128 ALA A C 1
ATOM 1038 O O . ALA A 1 128 ? -4.619 2.147 -2.113 1.00 77.06 128 ALA A O 1
ATOM 1039 N N . ARG A 1 129 ? -2.631 2.232 -1.102 1.00 78.12 129 ARG A N 1
ATOM 1040 C CA . ARG A 1 129 ? -2.063 1.102 -1.850 1.00 78.12 129 ARG A CA 1
ATOM 1041 C C . ARG A 1 129 ? -2.774 -0.221 -1.548 1.00 78.12 129 ARG A C 1
ATOM 1043 O O . ARG A 1 129 ? -3.020 -1.002 -2.465 1.00 78.12 129 ARG A O 1
ATOM 1050 N N . ASP A 1 130 ? -3.092 -0.491 -0.282 1.00 84.06 130 ASP A N 1
ATOM 1051 C CA . ASP A 1 130 ? -3.823 -1.710 0.092 1.00 84.06 130 ASP A CA 1
ATOM 1052 C C . ASP A 1 130 ? -5.235 -1.704 -0.499 1.00 84.06 130 ASP A C 1
ATOM 1054 O O . ASP A 1 130 ? -5.760 -2.750 -0.887 1.00 84.06 130 ASP A O 1
ATOM 1058 N N . TRP A 1 131 ? -5.846 -0.518 -0.562 1.00 87.94 131 TRP A N 1
ATOM 1059 C CA . TRP A 1 131 ? -7.136 -0.306 -1.201 1.00 87.94 131 TRP A CA 1
ATOM 1060 C C . TRP A 1 131 ? -7.066 -0.528 -2.708 1.00 87.94 131 TRP A C 1
ATOM 1062 O O . TRP A 1 131 ? -7.825 -1.350 -3.212 1.00 87.94 131 TRP A O 1
ATOM 1072 N N . ASP A 1 132 ? -6.107 0.087 -3.405 1.00 84.31 132 ASP A N 1
ATOM 1073 C CA . ASP A 1 132 ? -5.873 -0.130 -4.838 1.00 84.31 132 ASP A CA 1
ATOM 1074 C C . ASP A 1 132 ? -5.689 -1.625 -5.141 1.00 84.31 132 ASP A C 1
ATOM 1076 O O . ASP A 1 132 ? -6.266 -2.164 -6.089 1.00 84.31 132 ASP A O 1
ATOM 1080 N N . TYR A 1 133 ? -4.950 -2.337 -4.284 1.00 83.25 133 TYR A N 1
ATOM 1081 C CA . TYR A 1 133 ? -4.801 -3.785 -4.382 1.00 83.25 133 TYR A CA 1
ATOM 1082 C C . TYR A 1 133 ? -6.131 -4.527 -4.171 1.00 83.25 133 TYR A C 1
ATOM 1084 O O . TYR A 1 133 ? -6.463 -5.433 -4.937 1.00 83.25 133 TYR A O 1
ATOM 1092 N N . ALA A 1 134 ? -6.924 -4.153 -3.163 1.00 86.88 134 ALA A N 1
ATOM 1093 C CA . ALA A 1 134 ? -8.235 -4.749 -2.910 1.00 86.88 134 ALA A CA 1
ATOM 1094 C C . ALA A 1 134 ? -9.220 -4.508 -4.068 1.00 86.88 134 ALA A C 1
ATOM 1096 O O . ALA A 1 134 ? -9.940 -5.430 -4.462 1.00 86.88 134 ALA A O 1
ATOM 1097 N N . VAL A 1 135 ? -9.216 -3.305 -4.643 1.00 86.06 135 VAL A N 1
ATOM 1098 C CA . VAL A 1 135 ? -9.999 -2.937 -5.823 1.00 86.06 135 VAL A CA 1
ATOM 1099 C C . VAL A 1 135 ? -9.562 -3.759 -7.029 1.00 86.06 135 VAL A C 1
ATOM 1101 O O . VAL A 1 135 ? -10.401 -4.374 -7.689 1.00 86.06 135 VAL A O 1
ATOM 1104 N N . TRP A 1 136 ? -8.257 -3.849 -7.288 1.00 83.94 136 TRP A N 1
ATOM 1105 C CA . TRP A 1 136 ? -7.721 -4.675 -8.367 1.00 83.94 136 TRP A CA 1
ATOM 1106 C C . TRP A 1 136 ? -8.150 -6.143 -8.220 1.00 83.94 136 TRP A C 1
ATOM 1108 O O . TRP A 1 136 ? -8.638 -6.757 -9.171 1.00 83.94 136 TRP A O 1
ATOM 1118 N N . LEU A 1 137 ? -8.077 -6.686 -7.001 1.00 81.44 137 LEU A N 1
ATOM 1119 C CA . LEU A 1 137 ? -8.558 -8.031 -6.685 1.00 81.44 137 LEU A CA 1
ATOM 1120 C C . LEU A 1 137 ? -10.063 -8.217 -6.907 1.00 81.44 137 LEU A C 1
ATOM 1122 O O . LEU A 1 137 ? -10.496 -9.330 -7.220 1.00 81.44 137 LEU A O 1
ATOM 1126 N N . SER A 1 138 ? -10.862 -7.163 -6.732 1.00 84.12 138 SER A N 1
ATOM 1127 C CA . SER A 1 138 ? -12.316 -7.221 -6.896 1.00 84.12 138 SER A CA 1
ATOM 1128 C C . SER A 1 138 ? -12.715 -7.585 -8.322 1.00 84.12 138 SER A C 1
ATOM 1130 O O . SER A 1 138 ? -13.657 -8.353 -8.508 1.00 84.12 138 SER A O 1
ATOM 1132 N N . LYS A 1 139 ? -11.953 -7.135 -9.327 1.00 81.56 139 LYS A N 1
ATOM 1133 C CA . LYS A 1 139 ? -12.203 -7.445 -10.743 1.00 81.56 139 LYS A CA 1
ATOM 1134 C C . LYS A 1 139 ? -12.214 -8.943 -11.003 1.00 81.56 139 LYS A C 1
ATOM 1136 O O . LYS A 1 139 ? -13.113 -9.464 -11.652 1.00 81.56 139 LYS A O 1
ATOM 1141 N N . MET A 1 140 ? -11.272 -9.653 -10.388 1.00 74.44 140 MET A N 1
ATOM 1142 C CA . MET A 1 140 ? -11.163 -11.113 -10.474 1.00 74.44 140 MET A CA 1
ATOM 1143 C C . MET A 1 140 ? -12.317 -11.843 -9.763 1.00 74.44 140 MET A C 1
ATOM 1145 O O . MET A 1 140 ? -12.424 -13.064 -9.849 1.00 74.44 140 MET A O 1
ATOM 1149 N N . ARG A 1 141 ? -13.160 -11.117 -9.019 1.00 76.12 141 ARG A N 1
ATOM 1150 C CA . ARG A 1 141 ? -14.277 -11.632 -8.215 1.00 76.12 141 ARG A CA 1
ATOM 1151 C C . ARG A 1 141 ? -15.621 -11.001 -8.592 1.00 76.12 141 ARG A C 1
ATOM 1153 O O . ARG A 1 141 ? -16.529 -10.993 -7.766 1.00 76.12 141 ARG A O 1
ATOM 1160 N N . GLY A 1 142 ? -15.744 -10.464 -9.808 1.00 81.88 142 GLY A N 1
ATOM 1161 C CA . GLY A 1 142 ? -16.983 -9.832 -10.266 1.00 81.88 142 GLY A CA 1
ATOM 1162 C C . GLY A 1 142 ? -17.288 -8.520 -9.542 1.00 81.88 142 GLY A C 1
ATOM 1163 O O . GLY A 1 142 ? -18.432 -8.273 -9.186 1.00 81.88 142 GLY A O 1
ATOM 1164 N N . TYR A 1 143 ? -16.257 -7.705 -9.298 1.00 86.62 143 TYR A N 1
ATOM 1165 C CA . TYR A 1 143 ? -16.350 -6.360 -8.711 1.00 86.62 143 TYR A CA 1
ATOM 1166 C C . TYR A 1 143 ? -16.854 -6.329 -7.260 1.00 86.62 143 TYR A C 1
ATOM 1168 O O . TYR A 1 143 ? -17.477 -5.372 -6.801 1.00 86.62 143 TYR A O 1
ATOM 1176 N N . ILE A 1 144 ? -16.545 -7.388 -6.503 1.00 85.75 144 ILE A N 1
ATOM 1177 C CA . ILE A 1 144 ? -16.884 -7.503 -5.082 1.00 85.75 144 ILE A CA 1
ATOM 1178 C C . ILE A 1 144 ? -15.610 -7.467 -4.235 1.00 85.75 144 ILE A C 1
ATOM 1180 O O . ILE A 1 144 ? -14.728 -8.323 -4.362 1.00 85.75 144 ILE A O 1
ATOM 1184 N N . VAL A 1 145 ? -15.547 -6.516 -3.302 1.00 87.38 145 VAL A N 1
ATOM 1185 C CA . VAL A 1 145 ? -14.537 -6.472 -2.238 1.00 87.38 145 VAL A CA 1
ATOM 1186 C C . VAL A 1 145 ? -15.167 -6.993 -0.953 1.00 87.38 145 VAL A C 1
ATOM 1188 O O . VAL A 1 145 ? -16.105 -6.414 -0.417 1.00 87.38 145 VAL A O 1
ATOM 1191 N N . ILE A 1 146 ? -14.635 -8.090 -0.417 1.00 90.00 146 ILE A N 1
ATOM 1192 C CA . ILE A 1 146 ? -15.074 -8.618 0.880 1.00 90.00 146 ILE A CA 1
ATOM 1193 C C . ILE A 1 146 ? -14.136 -8.085 1.955 1.00 90.00 146 ILE A C 1
ATOM 1195 O O . ILE A 1 146 ? -12.988 -8.529 2.050 1.00 90.00 146 ILE A O 1
ATOM 1199 N N . LEU A 1 147 ? -14.646 -7.177 2.785 1.00 91.50 147 LEU A N 1
ATOM 1200 C CA . LEU A 1 147 ? -13.937 -6.673 3.951 1.00 91.50 147 LEU A CA 1
ATOM 1201 C C . LEU A 1 147 ? -14.480 -7.321 5.225 1.00 91.50 147 LEU A C 1
ATOM 1203 O O . LEU A 1 147 ? -15.669 -7.591 5.397 1.00 91.50 147 LEU A O 1
ATOM 1207 N N . HIS A 1 148 ? -13.575 -7.571 6.153 1.00 90.88 148 HIS A N 1
ATOM 1208 C CA . HIS A 1 148 ? -13.887 -7.902 7.527 1.00 90.88 148 HIS A CA 1
ATOM 1209 C C . HIS A 1 148 ? -13.600 -6.663 8.367 1.00 90.88 148 HIS A C 1
ATOM 1211 O O . HIS A 1 148 ? -12.439 -6.274 8.501 1.00 90.88 148 HIS A O 1
ATOM 1217 N N . LEU A 1 149 ? -14.667 -6.073 8.899 1.00 91.62 149 LEU A N 1
ATOM 1218 C CA . LEU A 1 149 ? -14.608 -5.025 9.905 1.00 91.62 149 LEU A CA 1
ATOM 1219 C C . LEU A 1 149 ? -14.614 -5.679 11.290 1.00 91.62 149 LEU A C 1
ATOM 1221 O O . LEU A 1 149 ? -15.490 -6.491 11.586 1.00 91.62 149 LEU A O 1
ATOM 1225 N N . GLU A 1 150 ? -13.641 -5.321 12.114 1.00 91.44 150 GLU A N 1
ATOM 1226 C CA . GLU A 1 150 ? -13.554 -5.685 13.526 1.00 91.44 150 GLU A CA 1
ATOM 1227 C C . GLU A 1 150 ? -13.537 -4.387 14.338 1.00 91.44 150 GLU A C 1
ATOM 1229 O O . GLU A 1 150 ? -12.607 -3.592 14.193 1.00 91.44 150 GLU A O 1
ATOM 1234 N N . VAL A 1 151 ? -14.587 -4.141 15.127 1.00 89.12 151 VAL A N 1
ATOM 1235 C CA . VAL A 1 151 ? -14.666 -2.981 16.028 1.00 89.12 151 VAL A CA 1
ATOM 1236 C C . VAL A 1 151 ? -13.871 -3.303 17.288 1.00 89.12 151 VAL A C 1
ATOM 1238 O O . VAL A 1 151 ? -14.010 -4.388 17.849 1.00 89.12 151 VAL A O 1
ATOM 1241 N N . LEU A 1 152 ? -13.014 -2.378 17.703 1.00 87.56 152 LEU A N 1
ATOM 1242 C CA . LEU A 1 152 ? -12.124 -2.557 18.844 1.00 87.56 152 LEU A CA 1
ATOM 1243 C C . LEU A 1 152 ? -12.804 -2.077 20.127 1.00 87.56 152 LEU A C 1
ATOM 1245 O O . LEU A 1 152 ? -13.608 -1.144 20.097 1.00 87.56 152 LEU A O 1
ATOM 1249 N N . ALA A 1 153 ? -12.480 -2.704 21.259 1.00 85.94 153 ALA A N 1
ATOM 1250 C CA . ALA A 1 153 ? -13.010 -2.275 22.550 1.00 85.94 153 ALA A CA 1
ATOM 1251 C C . ALA A 1 153 ? -12.479 -0.873 22.930 1.00 85.94 153 ALA A C 1
ATOM 1253 O O . ALA A 1 153 ? -11.375 -0.505 22.513 1.00 85.94 153 ALA A O 1
ATOM 1254 N N . PRO A 1 154 ? -13.207 -0.087 23.748 1.00 81.62 154 PRO A N 1
ATOM 1255 C CA . PRO A 1 154 ? -12.715 1.196 24.248 1.00 81.62 154 PRO A CA 1
ATOM 1256 C C . PRO A 1 154 ? -11.315 1.069 24.868 1.00 81.62 154 PRO A C 1
ATOM 1258 O O . PRO A 1 154 ? -11.056 0.167 25.662 1.00 81.62 154 PRO A O 1
ATOM 1261 N N . GLY A 1 155 ? -10.395 1.953 24.476 1.00 76.88 155 GLY A N 1
ATOM 1262 C CA . GLY A 1 155 ? -8.991 1.916 24.908 1.00 76.88 155 GLY A CA 1
ATOM 1263 C C . GLY A 1 155 ? -8.072 1.030 24.056 1.00 76.88 155 GLY A C 1
ATOM 1264 O O . GLY A 1 155 ? -6.851 1.163 24.146 1.00 76.88 155 GLY A O 1
ATOM 1265 N N . GLN A 1 156 ? -8.616 0.188 23.173 1.00 75.06 156 GLN A N 1
ATOM 1266 C CA . GLN A 1 156 ? -7.837 -0.498 22.146 1.00 75.06 156 GLN A CA 1
ATOM 1267 C C . GLN A 1 156 ? -7.772 0.362 20.882 1.00 75.06 156 GLN A C 1
ATOM 1269 O O . GLN A 1 156 ? -8.786 0.783 20.332 1.00 75.06 156 GLN A O 1
ATOM 1274 N N . THR A 1 157 ? -6.563 0.611 20.390 1.00 70.50 157 THR A N 1
ATOM 1275 C CA . THR A 1 157 ? -6.347 1.198 19.064 1.00 70.50 157 THR A CA 1
ATOM 1276 C C . THR A 1 157 ? -5.930 0.106 18.091 1.00 70.50 157 THR A C 1
ATOM 1278 O O . THR A 1 157 ? -5.257 -0.854 18.476 1.00 70.50 157 THR A O 1
ATOM 1281 N N . ALA A 1 158 ? -6.281 0.256 16.809 1.00 66.88 158 ALA A N 1
ATOM 1282 C CA . ALA A 1 158 ? -5.894 -0.707 15.772 1.00 66.88 158 ALA A CA 1
ATOM 1283 C C . ALA A 1 158 ? -4.368 -0.907 15.682 1.00 66.88 158 ALA A C 1
ATOM 1285 O O . ALA A 1 158 ? -3.902 -1.974 15.263 1.00 66.88 158 ALA A O 1
ATOM 1286 N N . ASP A 1 159 ? -3.612 0.090 16.136 1.00 63.38 159 ASP A N 1
ATOM 1287 C CA . ASP A 1 159 ? -2.153 0.118 16.139 1.00 63.38 159 ASP A CA 1
ATOM 1288 C C . ASP A 1 159 ? -1.499 -0.485 17.390 1.00 63.38 159 ASP A C 1
ATOM 1290 O O . ASP A 1 159 ? -0.280 -0.612 17.397 1.00 63.38 159 ASP A O 1
ATOM 1294 N N . GLY A 1 160 ? -2.267 -0.891 18.410 1.00 55.03 160 GLY A N 1
ATOM 1295 C CA . GLY A 1 160 ? -1.736 -1.523 19.622 1.00 55.03 160 GLY A CA 1
ATOM 1296 C C . GLY A 1 160 ? -0.783 -0.617 20.417 1.00 55.03 160 GLY A C 1
ATOM 1297 O O . GLY A 1 160 ? 0.414 -0.606 20.179 1.00 55.03 160 GLY A O 1
ATOM 1298 N N . GLY A 1 161 ? -1.308 0.123 21.399 1.00 49.19 161 GLY A N 1
ATOM 1299 C CA . GLY A 1 161 ? -0.538 0.648 22.542 1.00 49.19 161 GLY A CA 1
ATOM 1300 C C . GLY A 1 161 ? 0.641 1.599 22.251 1.00 49.19 161 GLY A C 1
ATOM 1301 O O . GLY A 1 161 ? 1.784 1.175 22.176 1.00 49.19 161 GLY A O 1
ATOM 1302 N N . ASN A 1 162 ? 0.352 2.906 22.219 1.00 54.94 162 ASN A N 1
ATOM 1303 C CA . ASN A 1 162 ? 1.173 4.097 22.539 1.00 54.94 162 ASN A CA 1
ATOM 1304 C C . ASN A 1 162 ? 2.655 4.279 22.106 1.00 54.94 162 ASN A C 1
ATOM 1306 O O . ASN A 1 162 ? 3.045 5.440 21.967 1.00 54.94 162 ASN A O 1
ATOM 1310 N N . SER A 1 163 ? 3.491 3.268 21.849 1.00 55.19 163 SER A N 1
ATOM 1311 C CA . SER A 1 163 ? 4.901 3.499 21.462 1.00 55.19 163 SER A CA 1
ATOM 1312 C C . SER A 1 163 ? 5.058 3.845 19.974 1.00 55.19 163 SER A C 1
ATOM 1314 O O . SER A 1 163 ? 5.811 4.750 19.610 1.00 55.19 163 SER A O 1
ATOM 1316 N N . THR A 1 164 ? 4.267 3.215 19.104 1.00 55.69 164 THR A N 1
ATOM 1317 C CA . THR A 1 164 ? 4.306 3.400 17.641 1.00 55.69 164 THR A CA 1
ATOM 1318 C C . THR A 1 164 ? 3.713 4.727 17.172 1.00 55.69 164 THR A C 1
ATOM 1320 O O . THR A 1 164 ? 4.110 5.236 16.121 1.00 55.69 164 THR A O 1
ATOM 1323 N N . LYS A 1 165 ? 2.840 5.360 17.972 1.00 62.62 165 LYS A N 1
ATOM 1324 C CA . LYS A 1 165 ? 2.282 6.696 17.680 1.00 62.62 165 LYS A CA 1
ATOM 1325 C C . LYS A 1 165 ? 3.361 7.779 17.543 1.00 62.62 165 LYS A C 1
ATOM 1327 O O . LYS A 1 165 ? 3.141 8.760 16.841 1.00 62.62 165 LYS A O 1
ATOM 1332 N N . ARG A 1 166 ? 4.534 7.607 18.169 1.00 71.69 166 ARG A N 1
ATOM 1333 C CA . ARG A 1 166 ? 5.663 8.554 18.063 1.00 71.69 166 ARG A CA 1
ATOM 1334 C C . ARG A 1 166 ? 6.449 8.441 16.754 1.00 71.69 166 ARG A C 1
ATOM 1336 O O . ARG A 1 166 ? 7.247 9.334 16.459 1.00 71.69 166 ARG A O 1
ATOM 1343 N N . ILE A 1 167 ? 6.234 7.376 15.982 1.00 86.62 167 ILE A N 1
ATOM 1344 C CA . ILE A 1 167 ? 6.937 7.121 14.727 1.00 86.62 167 ILE A CA 1
ATOM 1345 C C . ILE A 1 167 ? 6.081 7.635 13.561 1.00 86.62 167 ILE A C 1
ATOM 1347 O O . ILE A 1 167 ? 5.265 6.909 12.979 1.00 86.62 167 ILE A O 1
ATOM 1351 N N . THR A 1 168 ? 6.251 8.919 13.242 1.00 90.38 168 THR A N 1
ATOM 1352 C CA . THR A 1 168 ? 5.605 9.576 12.098 1.00 90.38 168 THR A CA 1
ATOM 1353 C C . THR A 1 168 ? 6.502 9.530 10.863 1.00 90.38 168 THR A C 1
ATOM 1355 O O . THR A 1 168 ? 7.729 9.514 10.971 1.00 90.38 168 THR A O 1
ATOM 1358 N N . LYS A 1 169 ? 5.896 9.566 9.668 1.00 90.50 169 LYS A N 1
ATOM 1359 C CA . LYS A 1 169 ? 6.636 9.592 8.394 1.00 90.50 169 LYS A CA 1
ATOM 1360 C C . LYS A 1 169 ? 7.640 10.743 8.336 1.00 90.50 169 LYS A C 1
ATOM 1362 O O . LYS A 1 169 ? 8.785 10.527 7.968 1.00 90.50 169 LYS A O 1
ATOM 1367 N N . GLN A 1 170 ? 7.226 11.938 8.756 1.00 91.25 170 GLN A N 1
ATOM 1368 C CA . GLN A 1 170 ? 8.072 13.135 8.776 1.00 91.25 170 GLN A CA 1
ATOM 1369 C C . GLN A 1 170 ? 9.308 12.947 9.658 1.00 91.25 170 GLN A C 1
ATOM 1371 O O . GLN A 1 170 ? 10.416 13.240 9.223 1.00 91.25 170 GLN A O 1
ATOM 1376 N N . ARG A 1 171 ? 9.134 12.389 10.862 1.00 94.81 171 ARG A N 1
ATOM 1377 C CA . ARG A 1 171 ? 10.243 12.154 11.790 1.00 94.81 171 ARG A CA 1
ATOM 1378 C C . ARG A 1 171 ? 11.200 11.070 11.297 1.00 94.81 171 ARG A C 1
ATOM 1380 O O . ARG A 1 171 ? 12.400 11.173 11.513 1.00 94.81 171 ARG A O 1
ATOM 1387 N N . ILE A 1 172 ? 10.693 10.041 10.617 1.00 95.19 172 ILE A N 1
ATOM 1388 C CA . ILE A 1 172 ? 11.569 9.069 9.956 1.00 95.19 172 ILE A CA 1
ATOM 1389 C C . ILE A 1 172 ? 12.358 9.743 8.832 1.00 95.19 172 ILE A C 1
ATOM 1391 O O . ILE A 1 172 ? 13.569 9.575 8.763 1.00 95.19 172 ILE A O 1
ATOM 1395 N N . LEU A 1 173 ? 11.695 10.507 7.962 1.00 92.69 173 LEU A N 1
ATOM 1396 C CA . LEU A 1 173 ? 12.357 11.165 6.834 1.00 92.69 173 LEU A CA 1
ATOM 1397 C C . LEU A 1 173 ? 13.416 12.175 7.293 1.00 92.69 173 LEU A C 1
ATOM 1399 O O . LEU A 1 173 ? 14.460 12.264 6.657 1.00 92.69 173 LEU A O 1
ATOM 1403 N N . SER A 1 174 ? 13.203 12.873 8.416 1.00 95.69 174 SER A N 1
ATOM 1404 C CA . SER A 1 174 ? 14.225 13.760 8.989 1.00 95.69 174 SER A CA 1
ATOM 1405 C C . SER A 1 174 ? 15.462 13.014 9.495 1.00 95.69 174 SER A C 1
ATOM 1407 O O . SER A 1 174 ? 16.542 13.590 9.508 1.00 95.69 174 SER A O 1
ATOM 1409 N N . LEU A 1 175 ? 15.316 11.752 9.914 1.00 95.44 175 LEU A N 1
ATOM 1410 C CA . LEU A 1 175 ? 16.440 10.895 10.311 1.00 95.44 175 LEU A CA 1
ATOM 1411 C C . LEU A 1 175 ? 17.092 10.212 9.096 1.00 95.44 175 LEU A C 1
ATOM 1413 O O . LEU A 1 175 ? 18.297 9.988 9.081 1.00 95.44 175 LEU A O 1
ATOM 1417 N N . ASN A 1 176 ? 16.317 9.925 8.048 1.00 95.56 176 ASN A N 1
ATOM 1418 C CA . ASN A 1 176 ? 16.763 9.275 6.814 1.00 95.56 176 ASN A CA 1
ATOM 1419 C C . ASN A 1 176 ? 17.416 10.260 5.820 1.00 95.56 176 ASN A C 1
ATOM 1421 O O . ASN A 1 176 ? 17.103 10.277 4.629 1.00 95.56 176 ASN A O 1
ATOM 1425 N N . ASN A 1 177 ? 18.295 11.128 6.317 1.00 94.25 177 ASN A N 1
ATOM 1426 C CA . ASN A 1 177 ? 19.038 12.115 5.526 1.00 94.25 177 ASN A CA 1
ATOM 1427 C C . ASN A 1 177 ? 20.545 11.795 5.435 1.00 94.25 177 ASN A C 1
ATOM 1429 O O . ASN A 1 177 ? 21.292 12.549 4.809 1.00 94.25 177 ASN A O 1
ATOM 1433 N N . GLY A 1 178 ? 20.982 10.672 6.019 1.00 93.62 178 GLY A N 1
ATOM 1434 C CA . GLY A 1 178 ? 22.389 10.282 6.141 1.00 93.62 178 GLY A CA 1
ATOM 1435 C C . GLY A 1 178 ? 23.101 10.841 7.380 1.00 93.62 178 GLY A C 1
ATOM 1436 O O . GLY A 1 178 ? 24.317 10.757 7.453 1.00 93.62 178 GLY A O 1
ATOM 1437 N N . SER A 1 179 ? 22.388 11.433 8.349 1.00 95.25 179 SER A N 1
ATOM 1438 C CA . SER A 1 179 ? 22.993 11.909 9.612 1.00 95.25 179 SER A CA 1
ATOM 1439 C C . SER A 1 179 ? 23.068 10.844 10.707 1.00 95.25 179 SER A C 1
ATOM 1441 O O . SER A 1 179 ? 23.855 10.985 11.641 1.00 95.25 179 SER A O 1
ATOM 1443 N N . VAL A 1 180 ? 22.260 9.786 10.607 1.00 97.12 180 VAL A N 1
ATOM 1444 C CA . VAL A 1 180 ? 22.228 8.680 11.569 1.00 97.12 180 VAL A CA 1
ATOM 1445 C C . VAL A 1 180 ? 22.117 7.342 10.847 1.00 97.12 180 VAL A C 1
ATOM 1447 O O . VAL A 1 180 ? 21.500 7.237 9.782 1.00 97.12 180 VAL A O 1
ATOM 1450 N N . THR A 1 181 ? 22.687 6.301 11.449 1.00 96.88 181 THR A N 1
ATOM 1451 C CA . THR A 1 181 ? 22.569 4.939 10.919 1.00 96.88 181 THR A CA 1
ATOM 1452 C C . THR A 1 181 ? 21.164 4.380 11.118 1.00 96.88 181 THR A C 1
ATOM 1454 O O . THR A 1 181 ? 20.403 4.847 11.976 1.00 96.88 181 THR A O 1
ATOM 1457 N N . PHE A 1 182 ? 20.813 3.341 10.357 1.00 94.31 182 PHE A N 1
ATOM 1458 C CA . PHE A 1 182 ? 19.514 2.678 10.498 1.00 94.31 182 PHE A CA 1
ATOM 1459 C C . PHE A 1 182 ? 19.260 2.187 11.938 1.00 94.31 182 PHE A C 1
ATOM 1461 O O . PHE A 1 182 ? 18.172 2.373 12.494 1.00 94.31 182 PHE A O 1
ATOM 1468 N N . GLU A 1 183 ? 20.285 1.620 12.581 1.00 94.75 183 GLU A N 1
ATOM 1469 C CA . GLU A 1 183 ? 20.207 1.136 13.964 1.00 94.75 183 GLU A CA 1
ATOM 1470 C C . GLU A 1 183 ? 20.091 2.273 14.990 1.00 94.75 183 GLU A C 1
ATOM 1472 O O . GLU A 1 183 ? 19.327 2.155 15.951 1.00 94.75 183 GLU A O 1
ATOM 1477 N N . GLN A 1 184 ? 20.776 3.402 14.777 1.00 96.94 184 GLN A N 1
ATOM 1478 C CA . GLN A 1 184 ? 20.634 4.590 15.629 1.00 96.94 184 GLN A CA 1
ATOM 1479 C C . GLN A 1 184 ? 19.221 5.175 15.542 1.00 96.94 184 GLN A C 1
ATOM 1481 O O . GLN A 1 184 ? 18.607 5.483 16.568 1.00 96.94 184 GLN A O 1
ATOM 1486 N N . ALA A 1 185 ? 18.670 5.280 14.329 1.00 96.31 185 ALA A N 1
ATOM 1487 C CA . ALA A 1 185 ? 17.305 5.745 14.132 1.00 96.31 185 ALA A CA 1
ATOM 1488 C C . ALA A 1 185 ? 16.303 4.827 14.835 1.00 96.31 185 ALA A C 1
ATOM 1490 O O . ALA A 1 185 ? 15.455 5.316 15.584 1.00 96.31 185 ALA A O 1
ATOM 1491 N N . ARG A 1 186 ? 16.441 3.504 14.680 1.00 95.38 186 ARG A N 1
ATOM 1492 C CA . ARG A 1 186 ? 15.627 2.518 15.402 1.00 95.38 186 ARG A CA 1
ATOM 1493 C C . ARG A 1 186 ? 15.701 2.714 16.919 1.00 95.38 186 ARG A C 1
ATOM 1495 O O . ARG A 1 186 ? 14.662 2.795 17.577 1.00 95.38 186 ARG A O 1
ATOM 1502 N N . ALA A 1 187 ? 16.912 2.805 17.471 1.00 95.19 187 ALA A N 1
ATOM 1503 C CA . ALA A 1 187 ? 17.135 2.975 18.906 1.00 95.19 187 ALA A CA 1
ATOM 1504 C C . ALA A 1 187 ? 16.487 4.261 19.447 1.00 95.19 187 ALA A C 1
ATOM 1506 O O . ALA A 1 187 ? 15.921 4.243 20.538 1.00 95.19 187 ALA A O 1
ATOM 1507 N N . SER A 1 188 ? 16.465 5.345 18.660 1.00 94.69 188 SER A N 1
ATOM 1508 C CA . SER A 1 188 ? 15.836 6.620 19.049 1.00 94.69 188 SER A CA 1
ATOM 1509 C C . SER A 1 188 ? 14.322 6.527 19.293 1.00 94.69 188 SER A C 1
ATOM 1511 O O . SER A 1 188 ? 13.749 7.344 20.019 1.00 94.69 188 SER A O 1
ATOM 1513 N N . PHE A 1 189 ? 13.667 5.520 18.710 1.00 92.81 189 PHE A N 1
ATOM 1514 C CA . PHE A 1 189 ? 12.247 5.243 18.916 1.00 92.81 189 PHE A CA 1
ATOM 1515 C C . PHE A 1 189 ? 11.984 4.220 20.025 1.00 92.81 189 PHE A C 1
ATOM 1517 O O . PHE A 1 189 ? 10.823 3.999 20.361 1.00 92.81 189 PHE A O 1
ATOM 1524 N N . ASN A 1 190 ? 13.035 3.631 20.609 1.00 93.06 190 ASN A N 1
ATOM 1525 C CA . ASN A 1 190 ? 12.951 2.580 21.621 1.00 93.06 190 ASN A CA 1
ATOM 1526 C C . ASN A 1 190 ? 12.037 1.415 21.194 1.00 93.06 190 ASN A C 1
ATOM 1528 O O . ASN A 1 190 ? 11.137 1.001 21.925 1.00 93.06 190 ASN A O 1
ATOM 1532 N N . VAL A 1 191 ? 12.242 0.920 19.971 1.00 90.94 191 VAL A N 1
ATOM 1533 C CA . VAL A 1 191 ? 11.514 -0.226 19.411 1.00 90.94 191 VAL A CA 1
ATOM 1534 C C . VAL A 1 191 ? 12.480 -1.298 18.917 1.00 90.94 191 VAL A C 1
ATOM 1536 O O . VAL A 1 191 ? 13.625 -1.022 18.539 1.00 90.94 191 VAL A O 1
ATOM 1539 N N . ASP A 1 192 ? 12.018 -2.544 18.903 1.00 92.31 192 ASP A N 1
ATOM 1540 C CA . ASP A 1 192 ? 12.754 -3.641 18.289 1.00 92.31 192 ASP A CA 1
ATOM 1541 C C . ASP A 1 192 ? 12.800 -3.505 16.753 1.00 92.31 192 ASP A C 1
ATOM 1543 O O . ASP A 1 192 ? 12.063 -2.731 16.129 1.00 92.31 192 ASP A O 1
ATOM 1547 N N . LEU A 1 193 ? 13.700 -4.269 16.131 1.00 89.62 193 LEU A N 1
ATOM 1548 C CA . LEU A 1 193 ? 13.941 -4.239 14.688 1.00 89.62 193 LEU A CA 1
ATOM 1549 C C . LEU A 1 193 ? 12.703 -4.612 13.867 1.00 89.62 193 LEU A C 1
ATOM 1551 O O . LEU A 1 193 ? 12.447 -3.993 12.833 1.00 89.62 193 LEU A O 1
ATOM 1555 N N . SER A 1 194 ? 11.933 -5.603 14.321 1.00 85.25 194 SER A N 1
ATOM 1556 C CA . SER A 1 194 ? 10.739 -6.068 13.614 1.00 85.25 194 SER A CA 1
ATOM 1557 C C . SER A 1 194 ? 9.668 -4.981 13.607 1.00 85.25 194 SER A C 1
ATOM 1559 O O . SER A 1 194 ? 9.111 -4.669 12.554 1.00 85.25 194 SER A O 1
ATOM 1561 N N . THR A 1 195 ? 9.432 -4.347 14.757 1.00 87.56 195 THR A N 1
ATOM 1562 C CA . THR A 1 195 ? 8.478 -3.240 14.893 1.00 87.56 195 THR A CA 1
ATOM 1563 C C . THR A 1 195 ? 8.875 -2.039 14.034 1.00 87.56 195 THR A C 1
ATOM 1565 O O . THR A 1 195 ? 8.031 -1.472 13.336 1.00 87.56 195 THR A O 1
ATOM 1568 N N . PHE A 1 196 ? 10.159 -1.667 14.017 1.00 92.12 196 PHE A N 1
ATOM 1569 C CA . PHE A 1 196 ? 10.629 -0.541 13.207 1.00 92.12 196 PHE A CA 1
ATOM 1570 C C . PHE A 1 196 ? 10.487 -0.804 11.705 1.00 92.12 196 PHE A C 1
ATOM 1572 O O . PHE A 1 196 ? 9.935 0.034 10.992 1.00 92.12 196 PHE A O 1
ATOM 1579 N N . LYS A 1 197 ? 10.894 -1.991 11.230 1.00 89.12 197 LYS A N 1
ATOM 1580 C CA . LYS A 1 197 ? 10.720 -2.394 9.825 1.00 89.12 197 LYS A CA 1
ATOM 1581 C C . LYS A 1 197 ? 9.252 -2.411 9.413 1.00 89.12 197 LYS A C 1
ATOM 1583 O O . LYS A 1 197 ? 8.911 -1.834 8.386 1.00 89.12 197 LYS A O 1
ATOM 1588 N N . ALA A 1 198 ? 8.374 -2.997 10.228 1.00 83.94 198 ALA A N 1
ATOM 1589 C CA . ALA A 1 198 ? 6.940 -3.002 9.947 1.00 83.94 198 ALA A CA 1
ATOM 1590 C C . ALA A 1 198 ? 6.379 -1.575 9.829 1.00 83.94 198 ALA A C 1
ATOM 1592 O O . ALA A 1 198 ? 5.560 -1.293 8.956 1.00 83.94 198 ALA A O 1
ATOM 1593 N N . ARG A 1 199 ? 6.844 -0.645 10.672 1.00 87.94 199 ARG A N 1
ATOM 1594 C CA . ARG A 1 199 ? 6.410 0.754 10.607 1.00 87.94 199 ARG A CA 1
ATOM 1595 C C . ARG A 1 199 ? 6.927 1.479 9.365 1.00 87.94 199 ARG A C 1
ATOM 1597 O O . ARG A 1 199 ? 6.191 2.268 8.779 1.00 87.94 199 ARG A O 1
ATOM 1604 N N . LEU A 1 200 ? 8.160 1.213 8.949 1.00 90.31 200 LEU A N 1
ATOM 1605 C CA . LEU A 1 200 ? 8.727 1.757 7.712 1.00 90.31 200 LEU A CA 1
ATOM 1606 C C . LEU A 1 200 ? 7.941 1.288 6.482 1.00 90.31 200 LEU A C 1
ATOM 1608 O O . LEU A 1 200 ? 7.613 2.109 5.625 1.00 90.31 200 LEU A O 1
ATOM 1612 N N . GLU A 1 201 ? 7.531 0.018 6.463 1.00 82.38 201 GLU A N 1
ATOM 1613 C CA . GLU A 1 201 ? 6.665 -0.554 5.426 1.00 82.38 201 GLU A CA 1
ATOM 1614 C C . GLU A 1 201 ? 5.330 0.183 5.325 1.00 82.38 201 GLU A C 1
ATOM 1616 O O . GLU A 1 201 ? 4.948 0.642 4.251 1.00 82.38 201 GLU A O 1
ATOM 1621 N N . GLN A 1 202 ? 4.659 0.370 6.467 1.00 79.19 202 GLN A N 1
ATOM 1622 C CA . GLN A 1 202 ? 3.388 1.098 6.550 1.00 79.19 202 GLN A CA 1
ATOM 1623 C C . GLN A 1 202 ? 3.502 2.529 6.016 1.00 79.19 202 GLN A C 1
ATOM 1625 O O . GLN A 1 202 ? 2.555 3.064 5.444 1.00 79.19 202 GLN A O 1
ATOM 1630 N N . LEU A 1 203 ? 4.664 3.159 6.197 1.00 83.81 203 LEU A N 1
ATOM 1631 C CA . LEU A 1 203 ? 4.933 4.527 5.755 1.00 83.81 203 LEU A CA 1
ATOM 1632 C C . LEU A 1 203 ? 5.457 4.602 4.309 1.00 83.81 203 LEU A C 1
ATOM 1634 O O . LEU A 1 203 ? 5.712 5.707 3.812 1.00 83.81 203 LEU A O 1
ATOM 1638 N N . ASN A 1 204 ? 5.568 3.455 3.626 1.00 79.62 204 ASN A N 1
ATOM 1639 C CA . ASN A 1 204 ? 6.158 3.287 2.298 1.00 79.62 204 ASN A CA 1
ATOM 1640 C C . ASN A 1 204 ? 7.615 3.783 2.215 1.00 79.62 204 ASN A C 1
ATOM 1642 O O . ASN A 1 204 ? 7.996 4.456 1.257 1.00 79.62 204 ASN A O 1
ATOM 1646 N N . ILE A 1 205 ? 8.430 3.472 3.227 1.00 85.00 205 ILE A N 1
ATOM 1647 C CA . ILE A 1 205 ? 9.862 3.793 3.282 1.00 85.00 205 ILE A CA 1
ATOM 1648 C C . ILE A 1 205 ? 10.654 2.489 3.167 1.00 85.00 205 ILE A C 1
ATOM 1650 O O . ILE A 1 205 ? 10.686 1.688 4.095 1.00 85.00 205 ILE A O 1
ATOM 1654 N N . PHE A 1 206 ? 11.304 2.275 2.020 1.00 84.94 206 PHE A N 1
ATOM 1655 C CA . PHE A 1 206 ? 11.964 0.998 1.700 1.00 84.94 206 PHE A CA 1
ATOM 1656 C C . PHE A 1 206 ? 13.495 1.059 1.686 1.00 84.94 206 PHE A C 1
ATOM 1658 O O . PHE A 1 206 ? 14.149 0.016 1.625 1.00 84.94 206 PHE A O 1
ATOM 1665 N N . VAL A 1 207 ? 14.061 2.263 1.733 1.00 88.69 207 VAL A N 1
ATOM 1666 C CA . VAL A 1 207 ? 15.500 2.520 1.631 1.00 88.69 207 VAL A CA 1
ATOM 1667 C C . VAL A 1 207 ? 15.913 3.470 2.750 1.00 88.69 207 VAL A C 1
ATOM 1669 O O . VAL A 1 207 ? 15.221 4.457 3.009 1.00 88.69 207 VAL A O 1
ATOM 1672 N N . TRP A 1 208 ? 17.027 3.156 3.402 1.00 94.25 208 TRP A N 1
ATOM 1673 C CA . TRP A 1 208 ? 17.698 3.976 4.399 1.00 94.25 208 TRP A CA 1
ATOM 1674 C C . TRP A 1 208 ? 19.014 4.508 3.838 1.00 94.25 208 TRP A C 1
ATOM 1676 O O . TRP A 1 208 ? 19.730 3.763 3.177 1.00 94.25 208 TRP A O 1
ATOM 1686 N N . LYS A 1 209 ? 19.341 5.771 4.095 1.00 92.44 209 LYS A N 1
ATOM 1687 C CA . LYS A 1 209 ? 20.625 6.379 3.755 1.00 92.44 209 LYS A CA 1
ATOM 1688 C C . LYS A 1 209 ? 21.526 6.351 4.984 1.00 92.44 209 LYS A C 1
ATOM 1690 O O . LYS A 1 209 ? 21.234 7.019 5.974 1.00 92.44 209 LYS A O 1
ATOM 1695 N N . GLU A 1 210 ? 22.592 5.569 4.915 1.00 95.75 210 GLU A N 1
ATOM 1696 C CA . GLU A 1 210 ? 23.598 5.465 5.969 1.00 95.75 210 GLU A CA 1
ATOM 1697 C C . GLU A 1 210 ? 24.508 6.700 6.013 1.00 95.75 210 GLU A C 1
ATOM 1699 O O . GLU A 1 210 ? 24.524 7.535 5.101 1.00 95.75 210 GLU A O 1
ATOM 1704 N N . VAL A 1 211 ? 25.273 6.810 7.101 1.00 94.81 211 VAL A N 1
ATOM 1705 C CA . VAL A 1 211 ? 26.191 7.934 7.363 1.00 94.81 211 VAL A CA 1
ATOM 1706 C C . VAL A 1 211 ? 27.332 8.044 6.351 1.00 94.81 211 VAL A C 1
ATOM 1708 O O . VAL A 1 211 ? 27.833 9.136 6.102 1.00 94.81 211 VAL A O 1
ATOM 1711 N N . ASP A 1 212 ? 27.714 6.931 5.729 1.00 91.69 212 ASP A N 1
ATOM 1712 C CA . ASP A 1 212 ? 28.713 6.874 4.657 1.00 91.69 212 ASP A CA 1
ATOM 1713 C C . ASP A 1 212 ? 28.125 7.204 3.271 1.00 91.69 212 ASP A C 1
ATOM 1715 O O . ASP A 1 212 ? 28.831 7.182 2.264 1.00 91.69 212 ASP A O 1
ATOM 1719 N N . GLY A 1 213 ? 26.826 7.516 3.207 1.00 89.81 213 GLY A N 1
ATOM 1720 C CA . GLY A 1 213 ? 26.094 7.787 1.975 1.00 89.81 213 GLY A CA 1
ATOM 1721 C C . GLY A 1 213 ? 25.558 6.541 1.269 1.00 89.81 213 GLY A C 1
ATOM 1722 O O . GLY A 1 213 ? 24.833 6.692 0.282 1.00 89.81 213 GLY A O 1
ATOM 1723 N N . SER A 1 214 ? 25.854 5.335 1.761 1.00 83.56 214 SER A N 1
ATOM 1724 C CA . SER A 1 214 ? 25.319 4.098 1.195 1.00 83.56 214 SER A CA 1
ATOM 1725 C C . SER A 1 214 ? 23.803 3.990 1.399 1.00 83.56 214 SER A C 1
ATOM 1727 O O . SER A 1 214 ? 23.221 4.546 2.335 1.00 83.56 214 SER A O 1
ATOM 1729 N N . LEU A 1 215 ? 23.135 3.295 0.476 1.00 84.88 215 LEU A N 1
ATOM 1730 C CA . LEU A 1 215 ? 21.693 3.066 0.521 1.00 84.88 215 LEU A CA 1
ATOM 1731 C C . LEU A 1 215 ? 21.411 1.627 0.953 1.00 84.88 215 LEU A C 1
ATOM 1733 O O . LEU A 1 215 ? 21.669 0.678 0.214 1.00 84.88 215 LEU A O 1
ATOM 1737 N N . VAL A 1 216 ? 20.835 1.466 2.138 1.00 83.88 216 VAL A N 1
ATOM 1738 C CA . VAL A 1 216 ? 20.459 0.173 2.707 1.00 83.88 216 VAL A CA 1
ATOM 1739 C C . VAL A 1 216 ? 18.983 -0.091 2.452 1.00 83.88 216 VAL A C 1
ATOM 1741 O O . VAL A 1 216 ? 18.103 0.676 2.842 1.00 83.88 216 VAL A O 1
ATOM 1744 N N . ARG A 1 217 ? 18.675 -1.220 1.813 1.00 83.81 217 ARG A N 1
ATOM 1745 C CA . ARG A 1 217 ? 17.291 -1.676 1.656 1.00 83.81 217 ARG A CA 1
ATOM 1746 C C . ARG A 1 217 ? 16.783 -2.230 2.986 1.00 83.81 217 ARG A C 1
ATOM 1748 O O . ARG A 1 217 ? 17.340 -3.172 3.540 1.00 83.81 217 ARG A O 1
ATOM 1755 N N . ILE A 1 218 ? 15.704 -1.647 3.493 1.00 83.19 218 ILE A N 1
ATOM 1756 C CA . ILE A 1 218 ? 15.142 -1.973 4.814 1.00 83.19 218 ILE A CA 1
ATOM 1757 C C . ILE A 1 218 ? 14.359 -3.296 4.757 1.00 83.19 218 ILE A C 1
ATOM 1759 O O . ILE A 1 218 ? 14.347 -4.087 5.711 1.00 83.19 218 ILE A O 1
ATOM 1763 N N . HIS A 1 219 ? 13.739 -3.545 3.601 1.00 70.12 219 HIS A N 1
ATOM 1764 C CA . HIS A 1 219 ? 12.977 -4.745 3.284 1.00 70.12 219 HIS A CA 1
ATOM 1765 C C . HIS A 1 219 ? 13.748 -5.638 2.312 1.00 70.12 219 HIS A C 1
ATOM 1767 O O . HIS A 1 219 ? 14.453 -5.158 1.426 1.00 70.12 219 HIS A O 1
ATOM 1773 N N . GLY A 1 220 ? 13.582 -6.949 2.490 1.00 59.12 220 GLY A N 1
ATOM 1774 C CA . GLY A 1 220 ? 14.447 -7.960 1.892 1.00 59.12 220 GLY A CA 1
ATOM 1775 C C . GLY A 1 220 ? 15.189 -8.687 2.998 1.00 59.12 220 GLY A C 1
ATOM 1776 O O . GLY A 1 220 ? 16.249 -8.253 3.427 1.00 59.12 220 GLY A O 1
ATOM 1777 N N . GLY A 1 221 ? 14.602 -9.756 3.537 1.00 57.09 221 GLY A N 1
ATOM 1778 C CA . GLY A 1 221 ? 15.373 -10.661 4.383 1.00 57.09 221 GLY A CA 1
ATOM 1779 C C . GLY A 1 221 ? 16.516 -11.286 3.580 1.00 57.09 221 GLY A C 1
ATOM 1780 O O . GLY A 1 221 ? 16.520 -11.234 2.348 1.00 57.09 221 GLY A O 1
ATOM 1781 N N . ASP A 1 222 ? 17.418 -11.985 4.265 1.00 57.84 222 ASP A N 1
ATOM 1782 C CA . ASP A 1 222 ? 18.406 -12.893 3.657 1.00 57.84 222 ASP A CA 1
ATOM 1783 C C . ASP A 1 222 ? 17.753 -14.122 2.996 1.00 57.84 222 ASP A C 1
ATOM 1785 O O . ASP A 1 222 ? 18.301 -15.226 2.958 1.00 57.84 222 ASP A O 1
ATOM 1789 N N . TYR A 1 223 ? 16.538 -13.968 2.478 1.00 62.91 223 TYR A N 1
ATOM 1790 C CA . TYR A 1 223 ? 15.906 -15.003 1.705 1.00 62.91 223 TYR A CA 1
ATOM 1791 C C . TYR A 1 223 ? 16.644 -15.161 0.380 1.00 62.91 223 TYR A C 1
ATOM 1793 O O . TYR A 1 223 ? 16.985 -14.198 -0.307 1.00 62.91 223 TYR A O 1
ATOM 1801 N N . LYS A 1 224 ? 16.874 -16.416 0.010 1.00 69.75 224 LYS A N 1
ATOM 1802 C CA . LYS A 1 224 ? 17.279 -16.767 -1.343 1.00 69.75 224 LYS A CA 1
ATOM 1803 C C . LYS A 1 224 ? 16.032 -16.752 -2.222 1.00 69.75 224 LYS A C 1
ATOM 1805 O O . LYS A 1 224 ? 15.085 -17.495 -1.970 1.00 69.75 224 LYS A O 1
ATOM 1810 N N . LEU A 1 225 ? 16.039 -15.884 -3.221 1.00 74.38 225 LEU A N 1
ATOM 1811 C CA . LEU A 1 225 ? 15.121 -15.874 -4.344 1.00 74.38 225 LEU A CA 1
ATOM 1812 C C . LEU A 1 225 ? 15.625 -16.876 -5.374 1.00 74.38 225 LEU A C 1
ATOM 1814 O O . LEU A 1 225 ? 16.678 -16.670 -5.970 1.00 74.38 225 LEU A O 1
ATOM 1818 N N . ASN A 1 226 ? 14.874 -17.949 -5.602 1.00 75.88 226 ASN A N 1
ATOM 1819 C CA . ASN A 1 226 ? 15.120 -18.795 -6.765 1.00 75.88 226 ASN A CA 1
ATOM 1820 C C . ASN A 1 226 ? 14.467 -18.146 -7.981 1.00 75.88 226 ASN A C 1
ATOM 1822 O O . ASN A 1 226 ? 13.240 -18.156 -8.101 1.00 75.88 226 ASN A O 1
ATOM 1826 N N . VAL A 1 227 ? 15.298 -17.577 -8.843 1.00 78.69 227 VAL A N 1
ATOM 1827 C CA . VAL A 1 227 ? 14.924 -17.014 -10.132 1.00 78.69 227 VAL A CA 1
ATOM 1828 C C . VAL A 1 227 ? 14.924 -18.129 -11.157 1.00 78.69 227 VAL A C 1
ATOM 1830 O O . VAL A 1 227 ? 15.958 -18.754 -11.375 1.00 78.69 227 VAL A O 1
ATOM 1833 N N . ILE A 1 228 ? 13.779 -18.369 -11.789 1.00 76.62 228 ILE A N 1
ATOM 1834 C CA . ILE A 1 228 ? 13.635 -19.364 -12.857 1.00 76.62 228 ILE A CA 1
ATOM 1835 C C . ILE A 1 228 ? 13.280 -18.634 -14.148 1.00 76.62 228 ILE A C 1
ATOM 1837 O O . ILE A 1 228 ? 12.272 -17.926 -14.182 1.00 76.62 228 ILE A O 1
ATOM 1841 N N . ILE A 1 229 ? 14.072 -18.834 -15.206 1.00 77.38 229 ILE A N 1
ATOM 1842 C CA . ILE A 1 229 ? 13.734 -18.362 -16.554 1.00 77.38 229 ILE A CA 1
ATOM 1843 C C . ILE A 1 229 ? 12.970 -19.472 -17.262 1.00 77.38 229 ILE A C 1
ATOM 1845 O O . ILE A 1 229 ? 13.527 -20.511 -17.640 1.00 77.38 229 ILE A O 1
ATOM 1849 N N . LYS A 1 230 ? 11.670 -19.242 -17.439 1.00 62.88 230 LYS A N 1
ATOM 1850 C CA . LYS A 1 230 ? 10.776 -20.173 -18.129 1.00 62.88 230 LYS A CA 1
ATOM 1851 C C . LYS A 1 230 ? 11.314 -20.530 -19.527 1.00 62.88 230 LYS A C 1
ATOM 1853 O O . LYS A 1 230 ? 11.964 -19.720 -20.178 1.00 62.88 230 LYS A O 1
ATOM 1858 N N . ASP A 1 231 ? 11.094 -21.774 -19.950 1.00 73.69 231 ASP A N 1
ATOM 1859 C CA . ASP A 1 231 ? 11.495 -22.362 -21.245 1.00 73.69 231 ASP A CA 1
ATOM 1860 C C . ASP A 1 231 ? 13.010 -22.544 -21.482 1.00 73.69 231 ASP A C 1
ATOM 1862 O O . ASP A 1 231 ? 13.421 -23.391 -22.283 1.00 73.69 231 ASP A O 1
ATOM 1866 N N . SER A 1 232 ? 13.865 -21.842 -20.735 1.00 75.19 232 SER A N 1
ATOM 1867 C CA . SER A 1 232 ? 15.312 -22.089 -20.745 1.00 75.19 232 SER A CA 1
ATOM 1868 C C . SER A 1 232 ? 15.692 -23.355 -19.961 1.00 75.19 232 SER A C 1
ATOM 1870 O O . SER A 1 232 ? 16.557 -24.117 -20.402 1.00 75.19 232 SER A O 1
ATOM 1872 N N . GLY A 1 233 ? 14.996 -23.602 -18.841 1.00 78.81 233 GLY A N 1
ATOM 1873 C CA . GLY A 1 233 ? 15.373 -24.583 -17.816 1.00 78.81 233 GLY A CA 1
ATOM 1874 C C . GLY A 1 233 ? 16.437 -24.073 -16.832 1.00 78.81 233 GLY A C 1
ATOM 1875 O O . GLY A 1 233 ? 16.893 -24.835 -15.988 1.00 78.81 233 GLY A O 1
ATOM 1876 N N . LEU A 1 234 ? 16.839 -22.803 -16.933 1.00 78.62 234 LEU A N 1
ATOM 1877 C CA . LEU A 1 234 ? 17.838 -22.184 -16.070 1.00 78.62 234 LEU A CA 1
ATOM 1878 C C . LEU A 1 234 ? 17.199 -21.658 -14.781 1.00 78.62 234 LEU A C 1
ATOM 1880 O O . LEU A 1 234 ? 16.126 -21.043 -14.800 1.00 78.62 234 LEU A O 1
ATOM 1884 N N . SER A 1 235 ? 17.894 -21.871 -13.664 1.00 84.25 235 SER A N 1
ATOM 1885 C CA . SER A 1 235 ? 17.522 -21.318 -12.364 1.00 84.25 235 SER A CA 1
ATOM 1886 C C . SER A 1 235 ? 18.740 -20.867 -11.568 1.00 84.25 235 SER A C 1
ATOM 1888 O O . SER A 1 235 ? 19.753 -21.569 -11.555 1.00 84.25 235 SER A O 1
ATOM 1890 N N . TRP A 1 236 ? 18.617 -19.757 -10.841 1.00 84.56 236 TRP A N 1
ATOM 1891 C CA . TRP A 1 236 ? 19.664 -19.249 -9.953 1.00 84.56 236 TRP A CA 1
ATOM 1892 C C . TRP A 1 236 ? 19.089 -18.785 -8.623 1.00 84.56 236 TRP A C 1
ATOM 1894 O O . TRP A 1 236 ? 17.986 -18.248 -8.567 1.00 84.56 236 TRP A O 1
ATOM 1904 N N . ALA A 1 237 ? 19.864 -18.955 -7.556 1.00 81.94 237 ALA A N 1
ATOM 1905 C CA . ALA A 1 237 ? 19.551 -18.388 -6.255 1.00 81.94 237 ALA A CA 1
ATOM 1906 C C . ALA A 1 237 ? 20.202 -17.006 -6.124 1.00 81.94 237 ALA A C 1
ATOM 1908 O O . ALA A 1 237 ? 21.419 -16.877 -6.242 1.00 81.94 237 ALA A O 1
ATOM 1909 N N . VAL A 1 238 ? 19.399 -15.991 -5.835 1.00 79.19 238 VAL A N 1
ATOM 1910 C CA . VAL A 1 238 ? 19.826 -14.602 -5.627 1.00 79.19 238 VAL A CA 1
ATOM 1911 C C . VAL A 1 238 ? 19.429 -14.201 -4.218 1.00 79.19 238 VAL A C 1
ATOM 1913 O O . VAL A 1 238 ? 18.404 -14.659 -3.721 1.00 79.19 238 VAL A O 1
ATOM 1916 N N . ARG A 1 239 ? 20.214 -13.379 -3.524 1.00 75.69 239 ARG A N 1
ATOM 1917 C CA . ARG A 1 239 ? 19.759 -12.877 -2.222 1.00 75.69 239 ARG A CA 1
ATOM 1918 C C . ARG A 1 239 ? 18.675 -11.827 -2.449 1.00 75.69 239 ARG A C 1
ATOM 1920 O O . ARG A 1 239 ? 18.788 -11.009 -3.352 1.00 75.69 239 ARG A O 1
ATOM 1927 N N . GLY A 1 240 ? 17.646 -11.807 -1.606 1.00 67.94 240 GLY A N 1
ATOM 1928 C CA . GLY A 1 240 ? 16.622 -10.756 -1.622 1.00 67.94 240 GLY A CA 1
ATOM 1929 C C . GLY A 1 240 ? 17.188 -9.348 -1.424 1.00 67.94 240 GLY A C 1
ATOM 1930 O O . GLY A 1 240 ? 16.555 -8.366 -1.801 1.00 67.94 240 GLY A O 1
ATOM 1931 N N . THR A 1 241 ? 18.394 -9.265 -0.863 1.00 67.38 241 THR A N 1
ATOM 1932 C CA . THR A 1 241 ? 19.166 -8.040 -0.654 1.00 67.38 241 THR A CA 1
ATOM 1933 C C . THR A 1 241 ? 20.012 -7.621 -1.857 1.00 67.38 241 THR A C 1
ATOM 1935 O O . THR A 1 241 ? 20.534 -6.512 -1.851 1.00 67.38 241 THR A O 1
ATOM 1938 N N . THR A 1 242 ? 20.157 -8.457 -2.892 1.00 70.06 242 THR A N 1
ATOM 1939 C CA . THR A 1 242 ? 20.908 -8.093 -4.101 1.00 70.06 242 THR A CA 1
ATOM 1940 C C . THR A 1 242 ? 20.218 -6.921 -4.805 1.00 70.06 242 THR A C 1
ATOM 1942 O O . THR A 1 242 ? 19.010 -6.969 -5.060 1.00 70.06 242 THR A O 1
ATOM 1945 N N . ALA A 1 243 ? 20.981 -5.865 -5.106 1.00 71.44 243 ALA A N 1
ATOM 1946 C CA . ALA A 1 243 ? 20.491 -4.729 -5.878 1.00 71.44 243 ALA A CA 1
ATOM 1947 C C . ALA A 1 243 ? 20.003 -5.196 -7.257 1.00 71.44 243 ALA A C 1
ATOM 1949 O O . ALA A 1 243 ? 20.513 -6.172 -7.817 1.00 71.44 243 ALA A O 1
ATOM 1950 N N . PHE A 1 244 ? 18.993 -4.524 -7.807 1.00 70.44 244 PHE A N 1
ATOM 1951 C CA . PHE A 1 244 ? 18.394 -4.950 -9.071 1.00 70.44 244 PHE A CA 1
ATOM 1952 C C . PHE A 1 244 ? 19.409 -4.882 -10.219 1.00 70.44 244 PHE A C 1
ATOM 1954 O O . PHE A 1 244 ? 19.449 -5.770 -11.065 1.00 70.44 244 PHE A O 1
ATOM 1961 N N . GLU A 1 245 ? 20.283 -3.882 -10.202 1.00 70.12 245 GLU A N 1
ATOM 1962 C CA . GLU A 1 245 ? 21.346 -3.644 -11.176 1.00 70.12 245 GLU A CA 1
ATOM 1963 C C . GLU A 1 245 ? 22.413 -4.748 -11.134 1.00 70.12 245 GLU A C 1
ATOM 1965 O O . GLU A 1 245 ? 22.943 -5.160 -12.166 1.00 70.12 245 GLU A O 1
ATOM 1970 N N . ASP A 1 246 ? 22.714 -5.271 -9.946 1.00 77.38 246 ASP A N 1
ATOM 1971 C CA . ASP A 1 246 ? 23.664 -6.374 -9.770 1.00 77.38 246 ASP A CA 1
ATOM 1972 C C . ASP A 1 246 ? 23.056 -7.701 -10.214 1.00 77.38 246 ASP A C 1
ATOM 1974 O O . ASP A 1 246 ? 23.707 -8.506 -10.882 1.00 77.38 246 ASP A O 1
ATOM 1978 N N . PHE A 1 247 ? 21.781 -7.914 -9.883 1.00 80.31 247 PHE A N 1
ATOM 1979 C CA . PHE A 1 247 ? 21.014 -9.049 -10.379 1.00 80.31 247 PHE A CA 1
ATOM 1980 C C . PHE A 1 247 ? 20.925 -9.040 -11.912 1.00 80.31 247 PHE A C 1
ATOM 1982 O O . PHE A 1 247 ? 21.106 -10.077 -12.550 1.00 80.31 247 PHE A O 1
ATOM 1989 N N . SER A 1 248 ? 20.716 -7.863 -12.496 1.00 76.88 248 SER A N 1
ATOM 1990 C CA . SER A 1 248 ? 20.667 -7.645 -13.940 1.00 76.88 248 SER A CA 1
ATOM 1991 C C . SER A 1 248 ? 21.995 -7.997 -14.603 1.00 76.88 248 SER A C 1
ATOM 1993 O O . SER A 1 248 ? 22.033 -8.895 -15.441 1.00 76.88 248 SER A O 1
ATOM 1995 N N . ARG A 1 249 ? 23.106 -7.415 -14.133 1.00 78.50 249 ARG A N 1
ATOM 1996 C CA . ARG A 1 249 ? 24.461 -7.735 -14.619 1.00 78.50 249 ARG A CA 1
ATOM 1997 C C . ARG A 1 249 ? 24.809 -9.217 -14.463 1.00 78.50 249 ARG A C 1
ATOM 1999 O O . ARG A 1 249 ? 25.466 -9.810 -15.319 1.00 78.50 249 ARG A O 1
ATOM 2006 N N . MET A 1 250 ? 24.360 -9.846 -13.374 1.00 85.19 250 MET A N 1
ATOM 2007 C CA . MET A 1 250 ? 24.516 -11.287 -13.171 1.00 85.19 250 MET A CA 1
ATOM 2008 C C . MET A 1 250 ? 23.768 -12.087 -14.247 1.00 85.19 250 MET A C 1
ATOM 2010 O O . MET A 1 250 ? 24.336 -13.042 -14.782 1.00 85.19 250 MET A O 1
ATOM 2014 N N . LEU A 1 251 ? 22.522 -11.722 -14.566 1.00 82.19 251 LEU A N 1
ATOM 2015 C CA . LEU A 1 251 ? 21.749 -12.381 -15.618 1.00 82.19 251 LEU A CA 1
ATOM 2016 C C . LEU A 1 251 ? 22.384 -12.191 -16.997 1.00 82.19 251 LEU A C 1
ATOM 2018 O O . LEU A 1 251 ? 22.542 -13.179 -17.708 1.00 82.19 251 LEU A O 1
ATOM 2022 N N . GLU A 1 252 ? 22.798 -10.974 -17.345 1.00 82.69 252 GLU A N 1
ATOM 2023 C CA . GLU A 1 252 ? 23.462 -10.666 -18.621 1.00 82.69 252 GLU A CA 1
ATOM 2024 C C . GLU A 1 252 ? 24.693 -11.539 -18.839 1.00 82.69 252 GLU A C 1
ATOM 2026 O O . GLU A 1 252 ? 24.831 -12.236 -19.847 1.00 82.69 252 GLU A O 1
ATOM 2031 N N . LYS A 1 253 ? 25.553 -11.594 -17.816 1.00 83.75 253 LYS A N 1
ATOM 2032 C CA . LYS A 1 253 ? 26.755 -12.425 -17.828 1.00 83.75 253 LYS A CA 1
ATOM 2033 C C . LYS A 1 253 ? 26.433 -13.913 -17.970 1.00 83.75 253 LYS A C 1
ATOM 2035 O O . LYS A 1 253 ? 27.182 -14.639 -18.613 1.00 83.75 253 LYS A O 1
ATOM 2040 N N . LYS A 1 254 ? 25.360 -14.394 -17.335 1.00 81.88 254 LYS A N 1
ATOM 2041 C CA . LYS A 1 254 ? 24.975 -15.817 -17.360 1.00 81.88 254 LYS A CA 1
ATOM 2042 C C . LYS A 1 254 ? 24.289 -16.233 -18.653 1.00 81.88 254 LYS A C 1
ATOM 2044 O O . LYS A 1 254 ? 24.408 -17.394 -19.036 1.00 81.88 254 LYS A O 1
ATOM 2049 N N . LEU A 1 255 ? 23.559 -15.322 -19.279 1.00 79.50 255 LEU A N 1
ATOM 2050 C CA . LEU A 1 255 ? 22.846 -15.561 -20.528 1.00 79.50 255 LEU A CA 1
ATOM 2051 C C . LEU A 1 255 ? 23.691 -15.236 -21.763 1.00 79.50 255 LEU A C 1
ATOM 2053 O O . LEU A 1 255 ? 23.253 -15.541 -22.869 1.00 79.50 255 LEU A O 1
ATOM 2057 N N . GLU A 1 256 ? 24.884 -14.657 -21.578 1.00 84.19 256 GLU A N 1
ATOM 2058 C CA . GLU A 1 256 ? 25.734 -14.148 -22.663 1.00 84.19 256 GLU A CA 1
ATOM 2059 C C . GLU A 1 256 ? 24.968 -13.161 -23.561 1.00 84.19 256 GLU A C 1
ATOM 2061 O O . GLU A 1 256 ? 25.166 -13.116 -24.774 1.00 84.19 256 GLU A O 1
ATOM 2066 N N . CYS A 1 257 ? 24.064 -12.379 -22.966 1.00 75.81 257 CYS A N 1
ATOM 2067 C CA . CYS A 1 257 ? 23.268 -11.385 -23.670 1.00 75.81 257 CYS A CA 1
ATOM 2068 C C . CYS A 1 257 ? 23.283 -10.061 -22.912 1.00 75.81 257 CYS A C 1
ATOM 2070 O O . CYS A 1 257 ? 23.293 -10.047 -21.683 1.00 75.81 257 CYS A O 1
ATOM 2072 N N . HIS A 1 258 ? 23.230 -8.954 -23.644 1.00 70.69 258 HIS A N 1
ATOM 2073 C CA . HIS A 1 258 ? 22.893 -7.668 -23.049 1.00 70.69 258 HIS A CA 1
ATOM 2074 C C . HIS A 1 258 ? 21.387 -7.664 -22.777 1.00 70.69 258 HIS A C 1
ATOM 2076 O O . HIS A 1 258 ? 20.592 -7.926 -23.683 1.00 70.69 258 HIS A O 1
ATOM 2082 N N . LEU A 1 259 ? 20.987 -7.438 -21.530 1.00 62.91 259 LEU A N 1
ATOM 2083 C CA . LEU A 1 259 ? 19.589 -7.259 -21.187 1.00 62.91 259 LEU A CA 1
ATOM 2084 C C . LEU A 1 259 ? 19.317 -5.776 -21.375 1.00 62.91 259 LEU A C 1
ATOM 2086 O O . LEU A 1 259 ? 19.472 -4.976 -20.460 1.00 62.91 259 LEU A O 1
ATOM 2090 N N . ASP A 1 260 ? 18.886 -5.402 -22.576 1.00 52.53 260 ASP A N 1
ATOM 2091 C CA . ASP A 1 260 ? 18.296 -4.084 -22.745 1.00 52.53 260 ASP A CA 1
ATOM 2092 C C . ASP A 1 260 ? 16.996 -4.036 -21.939 1.00 52.53 260 ASP A C 1
ATOM 2094 O O . ASP A 1 260 ? 15.953 -4.545 -22.350 1.00 52.53 260 ASP A O 1
ATOM 2098 N N . PHE A 1 261 ? 17.035 -3.370 -20.783 1.00 53.75 261 PHE A N 1
ATOM 2099 C CA . PHE A 1 261 ? 15.851 -3.016 -19.986 1.00 53.75 261 PHE A CA 1
ATOM 2100 C C . PHE A 1 261 ? 14.972 -1.953 -20.682 1.00 53.75 261 PHE A C 1
ATOM 2102 O O . PHE A 1 261 ? 14.182 -1.247 -20.051 1.00 53.75 261 PHE A O 1
ATOM 2109 N N . MET A 1 262 ? 15.087 -1.837 -22.005 1.00 30.95 262 MET A N 1
ATOM 2110 C CA . MET A 1 262 ? 14.333 -0.936 -22.858 1.00 30.95 262 MET A CA 1
ATOM 2111 C C . MET A 1 262 ? 12.867 -1.392 -22.947 1.00 30.95 262 MET A C 1
ATOM 2113 O O . MET A 1 262 ? 12.514 -2.353 -23.622 1.00 30.95 262 MET A O 1
ATOM 2117 N N . HIS A 1 263 ? 12.001 -0.687 -22.219 1.00 35.34 263 HIS A N 1
ATOM 2118 C CA . HIS A 1 263 ? 10.707 -0.152 -22.676 1.00 35.34 263 HIS A CA 1
ATOM 2119 C C . HIS A 1 263 ? 9.656 -1.060 -23.363 1.00 35.34 263 HIS A C 1
ATOM 2121 O O . HIS A 1 263 ? 8.690 -0.541 -23.919 1.00 35.34 263 HIS A O 1
ATOM 2127 N N . GLY A 1 264 ? 9.742 -2.387 -23.252 1.00 31.66 264 GLY A N 1
ATOM 2128 C CA . GLY A 1 264 ? 8.692 -3.277 -23.780 1.00 31.66 264 GLY A CA 1
ATOM 2129 C C . GLY A 1 264 ? 8.683 -4.718 -23.267 1.00 31.66 264 GLY A C 1
ATOM 2130 O O . GLY A 1 264 ? 7.783 -5.485 -23.609 1.00 31.66 264 GLY A O 1
ATOM 2131 N N . CYS A 1 265 ? 9.648 -5.114 -22.434 1.00 35.22 265 CYS A N 1
ATOM 2132 C CA . CYS A 1 265 ? 9.610 -6.424 -21.792 1.00 35.22 265 CYS A CA 1
ATOM 2133 C C . CYS A 1 265 ? 8.654 -6.386 -20.594 1.00 35.22 265 CYS A C 1
ATOM 2135 O O . CYS A 1 265 ? 9.032 -5.970 -19.500 1.00 35.22 265 CYS A O 1
ATOM 2137 N N . GLU A 1 266 ? 7.417 -6.850 -20.784 1.00 33.66 266 GLU A N 1
ATOM 2138 C CA . GLU A 1 266 ? 6.544 -7.190 -19.660 1.00 33.66 266 GLU A CA 1
ATOM 2139 C C . GLU A 1 266 ? 7.142 -8.381 -18.904 1.00 33.66 266 GLU A C 1
ATOM 2141 O O . GLU A 1 266 ? 6.969 -9.546 -19.278 1.00 33.66 266 GLU A O 1
ATOM 2146 N N . TRP A 1 267 ? 7.846 -8.091 -17.815 1.00 39.75 267 TRP A N 1
ATOM 2147 C CA . TRP A 1 267 ? 8.174 -9.106 -16.831 1.00 39.75 267 TRP A CA 1
ATOM 2148 C C . TRP A 1 267 ? 6.923 -9.383 -16.010 1.00 39.75 267 TRP A C 1
ATOM 2150 O O . TRP A 1 267 ? 6.575 -8.651 -15.085 1.00 39.75 267 TRP A O 1
ATOM 2160 N N . HIS A 1 268 ? 6.242 -10.478 -16.328 1.00 35.66 268 HIS A N 1
ATOM 2161 C CA . HIS A 1 268 ? 5.245 -11.014 -15.413 1.00 35.66 268 HIS A CA 1
ATOM 2162 C C . HIS A 1 268 ? 6.008 -11.676 -14.267 1.00 35.66 268 HIS A C 1
ATOM 2164 O O . HIS A 1 268 ? 6.574 -12.756 -14.420 1.00 35.66 268 HIS A O 1
ATOM 2170 N N . PHE A 1 269 ? 6.086 -11.009 -13.118 1.00 37.38 269 PHE A N 1
ATOM 2171 C CA . PHE A 1 269 ? 6.615 -11.617 -11.902 1.00 37.38 269 PHE A CA 1
ATOM 2172 C C . PHE A 1 269 ? 5.524 -12.502 -11.306 1.00 37.38 269 PHE A C 1
ATOM 2174 O O . PHE A 1 269 ? 4.628 -12.019 -10.615 1.00 37.38 269 PHE A O 1
ATOM 2181 N N . ALA A 1 270 ? 5.595 -13.813 -11.533 1.00 34.12 270 ALA A N 1
ATOM 2182 C CA . ALA A 1 270 ? 4.821 -14.731 -10.708 1.00 34.12 270 ALA A CA 1
ATOM 2183 C C . ALA A 1 270 ? 5.699 -15.148 -9.529 1.00 34.12 270 ALA A C 1
ATOM 2185 O O . ALA A 1 270 ? 6.534 -16.050 -9.632 1.00 34.12 270 ALA A O 1
ATOM 2186 N N . VAL A 1 271 ? 5.518 -14.486 -8.387 1.00 33.31 271 VAL A N 1
ATOM 2187 C CA . VAL A 1 271 ? 6.077 -14.982 -7.128 1.00 33.31 271 VAL A CA 1
ATOM 2188 C C . VAL A 1 271 ? 5.257 -16.206 -6.728 1.00 33.31 271 VAL A C 1
ATOM 2190 O O . VAL A 1 271 ? 4.131 -16.096 -6.243 1.00 33.31 271 VAL A O 1
ATOM 2193 N N . SER A 1 272 ? 5.803 -17.391 -6.982 1.00 32.59 272 SER A N 1
ATOM 2194 C CA . SER A 1 272 ? 5.192 -18.651 -6.578 1.00 32.59 272 SER A CA 1
ATOM 2195 C C . SER A 1 272 ? 5.814 -19.090 -5.259 1.00 32.59 272 SER A C 1
ATOM 2197 O O . SER A 1 272 ? 6.988 -19.450 -5.189 1.00 32.59 272 SER A O 1
ATOM 2199 N N . LEU A 1 273 ? 5.025 -19.098 -4.185 1.00 33.97 273 LEU A N 1
ATOM 2200 C CA . LEU A 1 273 ? 5.405 -19.741 -2.923 1.00 33.97 273 LEU A CA 1
ATOM 2201 C C . LEU A 1 273 ? 5.286 -21.268 -3.072 1.00 33.97 273 LEU A C 1
ATOM 2203 O O . LEU A 1 273 ? 4.358 -21.901 -2.560 1.00 33.97 273 LEU A O 1
ATOM 2207 N N . ALA A 1 274 ? 6.209 -21.877 -3.816 1.00 29.67 274 ALA A N 1
ATOM 2208 C CA . ALA A 1 274 ? 6.236 -23.319 -4.023 1.00 29.67 274 ALA A CA 1
ATOM 2209 C C . ALA A 1 274 ? 6.978 -24.033 -2.876 1.00 29.67 274 ALA A C 1
ATOM 2211 O O . ALA A 1 274 ? 8.199 -24.049 -2.831 1.00 29.67 274 ALA A O 1
ATOM 2212 N N . LYS A 1 275 ? 6.189 -24.623 -1.964 1.00 35.94 275 LYS A N 1
ATOM 2213 C CA . LYS A 1 275 ? 6.398 -25.797 -1.071 1.00 35.94 275 LYS A CA 1
ATOM 2214 C C . LYS A 1 275 ? 7.737 -26.083 -0.345 1.00 35.94 275 LYS A C 1
ATOM 2216 O O . LYS A 1 275 ? 7.718 -26.967 0.504 1.00 35.94 275 LYS A O 1
ATOM 2221 N N . LEU A 1 276 ? 8.845 -25.377 -0.554 1.00 30.16 276 LEU A N 1
ATOM 2222 C CA . LEU A 1 276 ? 10.146 -25.688 0.057 1.00 30.16 276 LEU A CA 1
ATOM 2223 C C . LEU A 1 276 ? 10.831 -24.415 0.568 1.00 30.16 276 LEU A C 1
ATOM 2225 O O . LEU A 1 276 ? 11.491 -23.735 -0.201 1.00 30.16 276 LEU A O 1
ATOM 2229 N N . ARG A 1 277 ? 10.659 -24.101 1.863 1.00 34.25 277 ARG A N 1
ATOM 2230 C CA . ARG A 1 277 ? 11.524 -23.236 2.710 1.00 34.25 277 ARG A CA 1
ATOM 2231 C C . ARG A 1 277 ? 12.227 -22.028 2.032 1.00 34.25 277 ARG A C 1
ATOM 2233 O O . ARG A 1 277 ? 13.361 -21.711 2.373 1.00 34.25 277 ARG A O 1
ATOM 2240 N N . GLY A 1 278 ? 11.570 -21.332 1.105 1.00 41.19 278 GLY A N 1
ATOM 2241 C CA . GLY A 1 278 ? 12.166 -20.236 0.341 1.00 41.19 278 GLY A CA 1
ATOM 2242 C C . GLY A 1 278 ? 11.179 -19.599 -0.635 1.00 41.19 278 GLY A C 1
ATOM 2243 O O . GLY A 1 278 ? 10.164 -20.198 -0.997 1.00 41.19 278 GLY A O 1
ATOM 2244 N N . TYR A 1 279 ? 11.464 -18.362 -1.033 1.00 41.34 279 TYR A N 1
ATOM 2245 C CA . TYR A 1 279 ? 10.676 -17.623 -2.015 1.00 41.34 279 TYR A CA 1
ATOM 2246 C C . TYR A 1 279 ? 11.164 -17.998 -3.422 1.00 41.34 279 TYR A C 1
ATOM 2248 O O . TYR A 1 279 ? 12.359 -17.924 -3.712 1.00 41.34 279 TYR A O 1
ATOM 2256 N N . CYS A 1 280 ? 10.256 -18.409 -4.309 1.00 39.03 280 CYS A N 1
ATOM 2257 C CA . CYS A 1 280 ? 10.565 -18.628 -5.720 1.00 39.03 280 CYS A CA 1
ATOM 2258 C C . CYS A 1 280 ? 9.911 -17.523 -6.552 1.00 39.03 280 CYS A C 1
ATOM 2260 O O . CYS A 1 280 ? 8.706 -17.281 -6.462 1.00 39.03 280 CYS A O 1
ATOM 2262 N N . VAL A 1 281 ? 10.725 -16.834 -7.345 1.00 47.47 281 VAL A N 1
ATOM 2263 C CA . VAL A 1 281 ? 10.273 -15.818 -8.293 1.00 47.47 281 VAL A CA 1
ATOM 2264 C C . VAL A 1 281 ? 10.425 -16.434 -9.670 1.00 47.47 281 VAL A C 1
ATOM 2266 O O . VAL A 1 281 ? 11.535 -16.655 -10.152 1.00 47.47 281 VAL A O 1
ATOM 2269 N N . ILE A 1 282 ? 9.300 -16.757 -10.296 1.00 47.56 282 ILE A N 1
ATOM 2270 C CA . ILE A 1 282 ? 9.305 -17.206 -11.682 1.00 47.56 282 ILE A CA 1
ATOM 2271 C C . ILE A 1 282 ? 9.283 -15.945 -12.529 1.00 47.56 282 ILE A C 1
ATOM 2273 O O . ILE A 1 282 ? 8.309 -15.188 -12.503 1.00 47.56 282 ILE A O 1
ATOM 2277 N N . LEU A 1 283 ? 10.375 -15.722 -13.253 1.00 50.06 283 LEU A N 1
ATOM 2278 C CA . LEU A 1 283 ? 10.463 -14.634 -14.202 1.00 50.06 283 LEU A CA 1
ATOM 2279 C C . LEU A 1 283 ? 9.992 -15.131 -15.562 1.00 50.06 283 LEU A C 1
ATOM 2281 O O . LEU A 1 283 ? 10.564 -16.049 -16.157 1.00 50.06 283 LEU A O 1
ATOM 2285 N N . TYR A 1 284 ? 8.934 -14.505 -16.059 1.00 46.28 284 TYR A N 1
ATOM 2286 C CA . TYR A 1 284 ? 8.486 -14.693 -17.426 1.00 46.28 284 TYR A CA 1
ATOM 2287 C C . TYR A 1 284 ? 9.207 -13.661 -18.278 1.00 46.28 284 TYR A C 1
ATOM 2289 O O . TYR A 1 284 ? 8.768 -12.521 -18.394 1.00 46.28 284 TYR A O 1
ATOM 2297 N N . LEU A 1 285 ? 10.338 -14.065 -18.848 1.00 44.72 285 LEU A N 1
ATOM 2298 C CA . LEU A 1 285 ? 11.021 -13.259 -19.845 1.00 44.72 285 LEU A CA 1
ATOM 2299 C C . LEU A 1 285 ? 10.342 -13.506 -21.196 1.00 44.72 285 LEU A C 1
ATOM 2301 O O . LEU A 1 285 ? 10.581 -14.525 -21.848 1.00 44.72 285 LEU A O 1
ATOM 2305 N N . LYS A 1 286 ? 9.470 -12.588 -21.617 1.00 41.44 286 LYS A N 1
ATOM 2306 C CA . LYS A 1 286 ? 8.948 -12.589 -22.985 1.00 41.44 286 LYS A CA 1
ATOM 2307 C C . LYS A 1 286 ? 9.911 -11.784 -23.854 1.00 41.44 286 LYS A C 1
ATOM 2309 O O . LYS A 1 286 ? 9.811 -10.568 -23.935 1.00 41.44 286 LYS A O 1
ATOM 2314 N N . LEU A 1 287 ? 10.872 -12.480 -24.461 1.00 38.03 287 LEU A N 1
ATOM 2315 C CA . LEU A 1 287 ? 11.794 -11.886 -25.429 1.00 38.03 287 LEU A CA 1
ATOM 2316 C C . LEU A 1 287 ? 11.007 -11.471 -26.679 1.00 38.03 287 LEU A C 1
ATOM 2318 O O . LEU A 1 287 ? 10.560 -12.332 -27.446 1.00 38.03 287 LEU A O 1
ATOM 2322 N N . TYR A 1 288 ? 10.832 -10.165 -26.861 1.00 36.53 288 TYR A N 1
ATOM 2323 C CA . TYR A 1 288 ? 10.405 -9.574 -28.123 1.00 36.53 288 TYR A CA 1
ATOM 2324 C C . TYR A 1 288 ? 11.659 -9.102 -28.855 1.00 36.53 288 TYR A C 1
ATOM 2326 O O . TYR A 1 288 ? 12.333 -8.183 -28.410 1.00 36.53 288 TYR A O 1
ATOM 2334 N N . GLY A 1 289 ? 11.987 -9.775 -29.950 1.00 32.47 289 GLY A N 1
ATOM 2335 C CA . GLY A 1 289 ? 12.966 -9.311 -30.922 1.00 32.47 289 GLY A CA 1
ATOM 2336 C C . GLY A 1 289 ? 12.352 -9.477 -32.303 1.00 32.47 289 GLY A C 1
ATOM 2337 O O . GLY A 1 289 ? 11.716 -10.505 -32.558 1.00 32.47 289 GLY A O 1
ATOM 2338 N N . GLU A 1 290 ? 12.516 -8.470 -33.159 1.00 37.28 290 GLU A N 1
ATOM 2339 C CA . GLU A 1 290 ? 12.021 -8.474 -34.542 1.00 37.28 290 GLU A CA 1
ATOM 2340 C C . GLU A 1 290 ? 12.705 -9.520 -35.429 1.00 37.28 290 GLU A C 1
ATOM 2342 O O . GLU A 1 290 ? 12.184 -9.844 -36.489 1.00 37.28 290 GLU A O 1
ATOM 2347 N N . ASP A 1 291 ? 13.770 -10.174 -34.961 1.00 44.16 291 ASP A N 1
ATOM 2348 C CA . ASP A 1 291 ? 14.369 -11.297 -35.670 1.00 44.16 291 ASP A CA 1
ATOM 2349 C C . ASP A 1 291 ? 14.113 -12.640 -34.980 1.00 44.16 291 ASP A C 1
ATOM 2351 O O . ASP A 1 291 ? 14.744 -13.042 -33.997 1.00 44.16 291 ASP A O 1
ATOM 2355 N N . ALA A 1 292 ? 13.240 -13.433 -35.607 1.00 43.69 292 ALA A N 1
ATOM 2356 C CA . ALA A 1 292 ? 13.011 -14.850 -35.319 1.00 43.69 292 ALA A CA 1
ATOM 2357 C C . ALA A 1 292 ? 14.279 -15.734 -35.455 1.00 43.69 292 ALA A C 1
ATOM 2359 O O . ALA A 1 292 ? 14.228 -16.948 -35.214 1.00 43.69 292 ALA A O 1
ATOM 2360 N N . HIS A 1 293 ? 15.422 -15.148 -35.820 1.00 44.38 293 HIS A N 1
ATOM 2361 C CA . HIS A 1 293 ? 16.702 -15.819 -35.993 1.00 44.38 293 HIS A CA 1
ATOM 2362 C C . HIS A 1 293 ? 17.372 -16.227 -34.668 1.00 44.38 293 HIS A C 1
ATOM 2364 O O . HIS A 1 293 ? 18.019 -17.278 -34.621 1.00 44.38 293 HIS A O 1
ATOM 2370 N N . ASP A 1 294 ? 17.154 -15.502 -33.565 1.00 46.66 294 ASP A N 1
ATOM 2371 C CA . ASP A 1 294 ? 17.920 -15.742 -32.329 1.00 46.66 294 ASP A CA 1
ATOM 2372 C C . ASP A 1 294 ? 17.365 -16.892 -31.462 1.00 46.66 294 ASP A C 1
ATOM 2374 O O . ASP A 1 294 ? 18.104 -17.649 -30.823 1.00 46.66 294 ASP A O 1
ATOM 2378 N N . LYS A 1 295 ? 16.059 -17.185 -31.582 1.00 44.78 295 LYS A N 1
ATOM 2379 C CA . LYS A 1 295 ? 15.453 -18.399 -30.992 1.00 44.78 295 LYS A CA 1
ATOM 2380 C C . LYS A 1 295 ? 16.094 -19.692 -31.518 1.00 44.78 295 LYS A C 1
ATOM 2382 O O . LYS A 1 295 ? 16.070 -20.714 -30.826 1.00 44.78 295 LYS A O 1
ATOM 2387 N N . ARG A 1 296 ? 16.689 -19.681 -32.721 1.00 45.22 296 ARG A N 1
ATOM 2388 C CA . ARG A 1 296 ? 17.376 -20.853 -33.298 1.00 45.22 296 ARG A CA 1
ATOM 2389 C C . ARG A 1 296 ? 18.771 -21.070 -32.709 1.00 45.22 296 ARG A C 1
ATOM 2391 O O . ARG A 1 296 ? 19.195 -22.223 -32.630 1.00 45.22 296 ARG A O 1
ATOM 2398 N N . ARG A 1 297 ? 19.464 -20.022 -32.249 1.00 43.16 297 ARG A N 1
ATOM 2399 C CA . ARG A 1 297 ? 20.813 -20.126 -31.660 1.00 43.16 297 ARG A CA 1
ATOM 2400 C C . ARG A 1 297 ? 20.793 -20.823 -30.299 1.00 43.16 297 ARG A C 1
ATOM 2402 O O . ARG A 1 297 ? 21.549 -21.770 -30.086 1.00 43.16 297 ARG A O 1
ATOM 2409 N N . ILE A 1 298 ? 19.840 -20.462 -29.439 1.00 43.19 298 ILE A N 1
ATOM 2410 C CA . ILE A 1 298 ? 19.653 -21.097 -28.122 1.00 43.19 298 ILE A CA 1
ATOM 2411 C C . ILE A 1 298 ? 19.212 -22.565 -28.269 1.00 43.19 298 ILE A C 1
ATOM 2413 O O . ILE A 1 298 ? 19.649 -23.435 -27.517 1.00 43.19 298 ILE A O 1
ATOM 2417 N N . LYS A 1 299 ? 18.395 -22.883 -29.284 1.00 41.59 299 LYS A N 1
ATOM 2418 C CA . LYS A 1 299 ? 17.960 -24.264 -29.557 1.00 41.59 299 LYS A CA 1
ATOM 2419 C C . LYS A 1 299 ? 19.068 -25.131 -30.176 1.00 41.59 299 LYS A C 1
ATOM 2421 O O . LYS A 1 299 ? 19.101 -26.329 -29.908 1.00 41.59 299 LYS A O 1
ATOM 2426 N N . LYS A 1 300 ? 19.985 -24.550 -30.964 1.00 40.28 300 LYS A N 1
ATOM 2427 C CA . LYS A 1 300 ? 21.127 -25.268 -31.566 1.00 40.28 300 LYS A CA 1
ATOM 2428 C C . LYS A 1 300 ? 22.166 -25.716 -30.532 1.00 40.28 300 LYS A C 1
ATOM 2430 O O . LYS A 1 300 ? 22.660 -26.828 -30.658 1.00 40.28 300 LYS A O 1
ATOM 2435 N N . ARG A 1 301 ? 22.421 -24.933 -29.476 1.00 43.16 301 ARG A N 1
ATOM 2436 C CA . ARG A 1 301 ? 23.307 -25.344 -28.363 1.00 43.16 301 ARG A CA 1
ATOM 2437 C C . ARG A 1 301 ? 22.761 -26.510 -27.517 1.00 43.16 301 ARG A C 1
ATOM 2439 O O . ARG A 1 301 ? 23.513 -27.075 -26.747 1.00 43.16 301 ARG A O 1
ATOM 2446 N N . LYS A 1 302 ? 21.481 -26.895 -27.656 1.00 42.44 302 LYS A N 1
ATOM 2447 C CA . LYS A 1 302 ? 20.907 -28.098 -27.008 1.00 42.44 302 LYS A CA 1
ATOM 2448 C C . LYS A 1 302 ? 21.087 -29.388 -27.827 1.00 42.44 302 LYS A C 1
ATOM 2450 O O . LYS A 1 302 ? 20.609 -30.435 -27.403 1.00 42.44 302 LYS A O 1
ATOM 2455 N N . ARG A 1 303 ? 21.678 -29.311 -29.026 1.00 41.47 303 ARG A N 1
ATOM 2456 C CA . ARG A 1 303 ? 21.898 -30.460 -29.927 1.00 41.47 303 ARG A CA 1
ATOM 2457 C C . ARG A 1 303 ? 23.375 -30.705 -30.265 1.00 41.47 303 ARG A C 1
ATOM 2459 O O . ARG A 1 303 ? 23.648 -31.557 -31.103 1.00 41.47 303 ARG A O 1
ATOM 2466 N N . ALA A 1 304 ? 24.282 -29.964 -29.639 1.00 41.47 304 ALA A N 1
ATOM 2467 C CA . ALA A 1 304 ? 25.711 -30.251 -29.579 1.00 41.47 304 ALA A CA 1
ATOM 2468 C C . ALA A 1 304 ? 26.043 -30.575 -28.120 1.00 41.47 304 ALA A C 1
ATOM 2470 O O . ALA A 1 304 ? 26.899 -31.452 -27.904 1.00 41.47 304 ALA A O 1
#

Organism: Artemisia annua (NCBI:txid35608)

pLDDT: mean 74.78, std 18.71, range [29.67, 97.12]